Protein AF-A0A2V2S3I5-F1 (afdb_monomer)

pLDDT: mean 95.34, std 9.42, range [42.28, 98.88]

Solvent-accessible surface area (backbone atoms only — not comparable to full-atom values): 13440 Å² total; per-residue (Å²): 85,54,72,68,54,46,24,72,70,26,32,84,54,52,83,62,24,35,41,56,97,88,41,75,21,43,58,73,45,76,61,83,34,35,34,38,26,44,25,82,90,75,73,45,70,52,75,46,44,25,46,43,60,61,81,25,86,80,51,48,70,53,46,69,72,46,54,85,78,48,51,72,67,54,51,41,47,39,35,71,34,48,71,60,42,68,86,44,92,49,37,58,56,39,50,52,48,45,73,72,74,53,54,52,68,42,42,33,53,35,21,55,53,37,27,72,64,42,57,44,72,58,26,38,55,52,41,63,63,46,51,83,70,27,57,90,35,64,36,41,44,32,55,53,16,34,44,65,30,67,44,91,61,32,55,64,53,46,52,56,49,38,54,50,41,73,69,38,87,66,46,75,45,74,41,99,70,59,38,43,36,42,41,28,40,44,52,43,53,41,42,37,37,75,74,66,45,62,61,78,83,42,47,68,59,53,52,53,44,52,66,38,76,26,66,53,39,21,51,47,34,36,69,65,38,32,93,77,35,66,74,49,52,58,64,70,72,67,77,83,78,84,91,127

Mean predicted aligned error: 4.21 Å

Structure (mmCIF, N/CA/C/O backbone):
data_AF-A0A2V2S3I5-F1
#
_entry.id   AF-A0A2V2S3I5-F1
#
loop_
_atom_site.group_PDB
_atom_site.id
_atom_site.type_symbol
_atom_site.label_atom_id
_atom_site.label_alt_id
_atom_site.label_comp_id
_atom_site.label_asym_id
_atom_site.label_entity_id
_atom_site.label_seq_id
_atom_site.pdbx_PDB_ins_code
_atom_site.Cartn_x
_atom_site.Cartn_y
_atom_site.Cartn_z
_atom_site.occupancy
_atom_site.B_iso_or_equiv
_atom_site.auth_seq_id
_atom_site.auth_comp_id
_atom_site.auth_asym_id
_atom_site.auth_atom_id
_atom_site.pdbx_PDB_model_num
ATOM 1 N N . MET A 1 1 ? 3.625 5.675 -20.627 1.00 90.69 1 MET A N 1
ATOM 2 C CA . MET A 1 1 ? 3.987 7.082 -20.888 1.00 90.69 1 MET A CA 1
ATOM 3 C C . MET A 1 1 ? 5.119 7.124 -21.898 1.00 90.69 1 MET A C 1
ATOM 5 O O . MET A 1 1 ? 5.998 6.273 -21.873 1.00 90.69 1 MET A O 1
ATOM 9 N N . THR A 1 2 ? 5.079 8.081 -22.816 1.00 92.19 2 THR A N 1
ATOM 10 C CA . THR A 1 2 ? 6.159 8.358 -23.770 1.00 92.19 2 THR A CA 1
ATOM 11 C C . THR A 1 2 ? 7.307 9.102 -23.088 1.00 92.19 2 THR A C 1
ATOM 13 O O . THR A 1 2 ? 7.106 9.748 -22.062 1.00 92.19 2 THR A O 1
ATOM 16 N N . GLU A 1 3 ? 8.504 9.100 -23.682 1.00 91.19 3 GLU A N 1
ATOM 17 C CA . GLU A 1 3 ? 9.653 9.867 -23.166 1.00 91.19 3 GLU A CA 1
ATOM 18 C C . GLU A 1 3 ? 9.315 11.355 -22.950 1.00 91.19 3 GLU A C 1
ATOM 20 O O . GLU A 1 3 ? 9.719 11.957 -21.957 1.00 91.19 3 GLU A O 1
ATOM 25 N N . LYS A 1 4 ? 8.521 11.948 -23.852 1.00 94.69 4 LYS A N 1
ATOM 26 C CA . LYS A 1 4 ? 8.072 13.340 -23.736 1.00 94.69 4 LYS A CA 1
ATOM 27 C C . LYS A 1 4 ? 7.203 13.556 -22.496 1.00 94.69 4 LYS A C 1
ATOM 29 O O . LYS A 1 4 ? 7.396 14.543 -21.795 1.00 94.69 4 LYS A O 1
ATOM 34 N N . GLU A 1 5 ? 6.261 12.654 -22.232 1.00 95.94 5 GLU A N 1
ATOM 35 C CA . GLU A 1 5 ? 5.408 12.717 -21.039 1.00 95.94 5 GLU A CA 1
ATOM 36 C C . GLU A 1 5 ? 6.238 12.523 -19.767 1.00 95.94 5 GLU A C 1
ATOM 38 O O . GLU A 1 5 ? 6.045 13.251 -18.799 1.00 95.94 5 GLU A O 1
ATOM 43 N N . MET A 1 6 ? 7.225 11.619 -19.789 1.00 96.19 6 MET A N 1
ATOM 44 C CA . MET A 1 6 ? 8.148 11.440 -18.665 1.00 96.19 6 MET A CA 1
ATOM 45 C C . MET A 1 6 ? 8.935 12.718 -18.372 1.00 96.19 6 MET A C 1
ATOM 47 O O . MET A 1 6 ? 8.990 13.141 -17.223 1.00 96.19 6 MET A O 1
ATOM 51 N N . LYS A 1 7 ? 9.478 13.391 -19.395 1.00 96.44 7 LYS A N 1
ATOM 52 C CA . LYS A 1 7 ? 10.173 14.678 -19.217 1.00 96.44 7 LYS A CA 1
ATOM 53 C C . LYS A 1 7 ? 9.247 15.792 -18.733 1.00 96.44 7 LYS A C 1
ATOM 55 O O . LYS A 1 7 ? 9.660 16.633 -17.945 1.00 96.44 7 LYS A O 1
ATOM 60 N N . GLN A 1 8 ? 7.981 15.785 -19.144 1.00 96.50 8 GLN A N 1
ATOM 61 C CA . GLN A 1 8 ? 6.990 16.734 -18.631 1.00 96.50 8 GLN A CA 1
ATOM 62 C C . GLN A 1 8 ? 6.664 16.497 -17.150 1.00 96.50 8 GLN A C 1
ATOM 64 O O . GLN A 1 8 ? 6.509 17.464 -16.408 1.00 96.50 8 GLN A O 1
ATOM 69 N N . SER A 1 9 ? 6.567 15.239 -16.715 1.00 95.50 9 SER A N 1
ATOM 70 C CA . SER A 1 9 ? 6.247 14.890 -15.326 1.00 95.50 9 SER A CA 1
ATOM 71 C C . SER A 1 9 ? 7.447 14.964 -14.383 1.00 95.50 9 SER A C 1
ATOM 73 O O . SER A 1 9 ? 7.278 15.328 -13.223 1.00 95.50 9 SER A O 1
ATOM 75 N N . PHE A 1 10 ? 8.644 14.629 -14.868 1.00 96.75 10 PHE A N 1
ATOM 76 C CA . PHE A 1 10 ? 9.843 14.448 -14.047 1.00 96.75 10 PHE A CA 1
ATOM 77 C C . PHE A 1 10 ? 11.012 15.360 -14.437 1.00 96.75 10 PHE A C 1
ATOM 79 O O . PHE A 1 10 ? 12.060 15.282 -13.811 1.00 96.75 10 PHE A O 1
ATOM 86 N N . GLY A 1 11 ? 10.869 16.242 -15.424 1.00 97.12 11 GLY A N 1
ATOM 87 C CA . GLY A 1 11 ? 11.919 17.164 -15.865 1.00 97.12 11 GLY A CA 1
ATOM 88 C C . GLY A 1 11 ? 12.760 16.654 -17.042 1.00 97.12 11 GLY A C 1
ATOM 89 O O . GLY A 1 11 ? 12.855 15.458 -17.314 1.00 97.12 11 GLY A O 1
ATOM 90 N N . ASP A 1 12 ? 13.402 17.594 -17.741 1.00 97.69 12 ASP A N 1
ATOM 91 C CA . ASP A 1 12 ? 14.095 17.354 -19.019 1.00 97.69 12 ASP A CA 1
ATOM 92 C C . ASP A 1 12 ? 15.291 16.391 -18.928 1.00 97.69 12 ASP A C 1
ATOM 94 O O . ASP A 1 12 ? 15.693 15.805 -19.936 1.00 97.69 12 ASP A O 1
ATOM 98 N N . GLU A 1 13 ? 15.849 16.207 -17.729 1.00 97.81 13 GLU A N 1
ATOM 99 C CA . GLU A 1 13 ? 16.994 15.328 -17.463 1.00 97.81 13 GLU A CA 1
ATOM 100 C C . GLU A 1 13 ? 16.611 13.854 -17.255 1.00 97.81 13 GLU A C 1
ATOM 102 O O . GLU A 1 13 ? 17.492 13.018 -17.032 1.00 97.81 13 GLU A O 1
ATOM 107 N N . TYR A 1 14 ? 15.323 13.504 -17.337 1.00 97.69 14 TYR A N 1
ATOM 108 C CA . TYR A 1 14 ? 14.884 12.113 -17.252 1.00 97.69 14 TYR A CA 1
ATOM 109 C C . TYR A 1 14 ? 15.534 11.255 -18.364 1.00 97.69 14 TYR A C 1
ATOM 111 O O . TYR A 1 14 ? 15.496 11.663 -19.531 1.00 97.69 14 TYR A O 1
ATOM 119 N N . PRO A 1 15 ? 16.102 10.063 -18.056 1.00 97.56 15 PRO A N 1
ATOM 120 C CA . PRO A 1 15 ? 16.057 9.348 -16.772 1.00 97.56 15 PRO A CA 1
ATOM 121 C C . PRO A 1 15 ? 17.257 9.584 -15.835 1.00 97.56 15 PRO A C 1
ATOM 123 O O . PRO A 1 15 ? 17.300 8.974 -14.769 1.00 97.56 15 PRO A O 1
ATOM 126 N N . ALA A 1 16 ? 18.236 10.418 -16.198 1.00 98.19 16 ALA A N 1
ATOM 127 C CA . ALA A 1 16 ? 19.461 10.626 -15.413 1.00 98.19 16 ALA A CA 1
ATOM 128 C C . ALA A 1 16 ? 19.224 11.402 -14.102 1.00 98.19 16 ALA A C 1
ATOM 130 O O . ALA A 1 16 ? 19.953 11.223 -13.122 1.00 98.19 16 ALA A O 1
ATOM 131 N N . ALA A 1 17 ? 18.198 12.249 -14.070 1.00 98.19 17 ALA A N 1
ATOM 132 C CA . ALA A 1 17 ? 17.692 12.905 -12.871 1.00 98.19 17 ALA A CA 1
ATOM 133 C C . ALA A 1 17 ? 16.188 13.165 -13.009 1.00 98.19 17 ALA A C 1
ATOM 135 O O . ALA A 1 17 ? 15.663 13.196 -14.122 1.00 98.19 17 ALA A O 1
ATOM 136 N N . VAL A 1 18 ? 15.515 13.375 -11.881 1.00 98.25 18 VAL A N 1
ATOM 137 C CA . VAL A 1 18 ? 14.121 13.836 -11.839 1.00 98.25 18 VAL A CA 1
ATOM 138 C C . VAL A 1 18 ? 13.995 15.125 -11.040 1.00 98.25 18 VAL A C 1
ATOM 140 O O . VAL A 1 18 ? 14.810 15.386 -10.159 1.00 98.25 18 VAL A O 1
ATOM 143 N N . THR A 1 19 ? 12.962 15.912 -11.314 1.00 97.81 19 THR A N 1
ATOM 144 C CA . THR A 1 19 ? 12.572 17.080 -10.527 1.00 97.81 19 THR A CA 1
ATOM 145 C C . THR A 1 19 ? 11.249 16.797 -9.833 1.00 97.81 19 THR A C 1
ATOM 147 O O . THR A 1 19 ? 10.219 16.646 -10.486 1.00 97.81 19 THR A O 1
ATOM 150 N N . THR A 1 20 ? 11.261 16.766 -8.504 1.00 94.81 20 THR A N 1
ATOM 151 C CA . THR A 1 20 ? 10.068 16.579 -7.664 1.00 94.81 20 THR A CA 1
ATOM 152 C C . THR A 1 20 ? 10.003 17.695 -6.637 1.00 94.81 20 THR A C 1
ATOM 154 O O . THR A 1 20 ? 11.002 17.983 -5.984 1.00 94.81 20 THR A O 1
ATOM 157 N N . GLU A 1 21 ? 8.846 18.350 -6.508 1.00 92.75 21 GLU A N 1
ATOM 158 C CA . GLU A 1 21 ? 8.659 19.474 -5.570 1.00 92.75 21 GLU A CA 1
ATOM 159 C C . GLU A 1 21 ? 9.708 20.596 -5.749 1.00 92.75 21 GLU A C 1
ATOM 161 O O . GLU A 1 21 ? 10.139 21.240 -4.797 1.00 92.75 21 GLU A O 1
ATOM 166 N N . GLY A 1 22 ? 10.155 20.819 -6.991 1.00 94.31 22 GLY A N 1
ATOM 167 C CA . GLY A 1 22 ? 11.191 21.806 -7.322 1.00 94.31 22 GLY A CA 1
ATOM 168 C C . GLY A 1 22 ? 12.629 21.374 -7.002 1.00 94.31 22 GLY A C 1
ATOM 169 O O . GLY A 1 22 ? 13.556 22.129 -7.286 1.00 94.31 22 GLY A O 1
ATOM 170 N N . MET A 1 23 ? 12.841 20.172 -6.460 1.00 96.19 23 MET A N 1
ATOM 171 C CA . MET A 1 23 ? 14.163 19.623 -6.150 1.00 96.19 23 MET A CA 1
ATOM 172 C C . MET A 1 23 ? 14.653 18.700 -7.262 1.00 96.19 23 MET A C 1
ATOM 174 O O . MET A 1 23 ? 13.946 17.772 -7.649 1.00 96.19 23 MET A O 1
ATOM 178 N N . ARG A 1 24 ? 15.895 18.894 -7.719 1.00 97.38 24 ARG A N 1
ATOM 179 C CA . ARG A 1 24 ? 16.570 17.960 -8.630 1.00 97.38 24 ARG A CA 1
ATOM 180 C C . ARG A 1 24 ? 17.137 16.774 -7.845 1.00 97.38 24 ARG A C 1
ATOM 182 O O . ARG A 1 24 ? 17.997 16.948 -6.983 1.00 97.38 24 ARG A O 1
ATOM 189 N N . LEU A 1 25 ? 16.711 15.565 -8.186 1.00 98.44 25 LEU A N 1
ATOM 190 C CA . LEU A 1 25 ? 17.150 14.305 -7.594 1.00 98.44 25 LEU A CA 1
ATOM 191 C C . LEU A 1 25 ? 17.938 13.491 -8.636 1.00 98.44 25 LEU A C 1
ATOM 193 O O . LEU A 1 25 ? 17.344 13.013 -9.605 1.00 98.44 25 LEU A O 1
ATOM 197 N N . PRO A 1 26 ? 19.264 13.319 -8.486 1.00 98.38 26 PRO A N 1
ATOM 198 C CA . PRO A 1 26 ? 20.040 12.475 -9.392 1.00 98.38 26 PRO A CA 1
ATOM 199 C C . PRO A 1 26 ? 19.673 10.993 -9.237 1.00 98.38 26 PRO A C 1
ATOM 201 O O . PRO A 1 26 ? 19.319 10.538 -8.142 1.00 98.38 26 PRO A O 1
ATOM 204 N N . LEU A 1 27 ? 19.790 10.235 -10.332 1.00 98.50 27 LEU A N 1
ATOM 205 C CA . LEU A 1 27 ? 19.645 8.781 -10.314 1.00 98.50 27 LEU A CA 1
ATOM 206 C C . LEU A 1 27 ? 20.707 8.169 -9.395 1.00 98.50 27 LEU A C 1
ATOM 208 O O . LEU A 1 27 ? 21.904 8.401 -9.570 1.00 98.50 27 LEU A O 1
ATOM 212 N N . ARG A 1 28 ? 20.264 7.382 -8.414 1.00 98.12 28 ARG A N 1
ATOM 213 C CA . ARG A 1 28 ? 21.141 6.700 -7.453 1.00 98.12 28 ARG A CA 1
ATOM 214 C C . ARG A 1 28 ? 21.269 5.214 -7.757 1.00 98.12 28 ARG A C 1
ATOM 216 O O . ARG A 1 28 ? 22.344 4.648 -7.575 1.00 98.12 28 ARG A O 1
ATOM 223 N N . HIS A 1 29 ? 20.177 4.587 -8.175 1.00 97.62 29 HIS A N 1
ATOM 224 C CA . HIS A 1 29 ? 20.127 3.165 -8.474 1.00 97.62 29 HIS A CA 1
ATOM 225 C C . HIS A 1 29 ? 19.132 2.899 -9.603 1.00 97.62 29 HIS A C 1
ATOM 227 O O . HIS A 1 29 ? 18.051 3.482 -9.624 1.00 97.62 29 HIS A O 1
ATOM 233 N N . GLU A 1 30 ? 19.491 2.009 -10.523 1.00 98.12 30 GLU A N 1
ATOM 234 C CA . GLU A 1 30 ? 18.577 1.465 -11.525 1.00 98.12 30 GLU A CA 1
ATOM 235 C C . GLU A 1 30 ? 18.482 -0.044 -11.311 1.00 98.12 30 GLU A C 1
ATOM 237 O O . GLU A 1 30 ? 19.463 -0.769 -11.503 1.00 98.12 30 GLU A O 1
ATOM 242 N N . GLY A 1 31 ? 17.303 -0.486 -10.878 1.00 97.12 31 GLY A N 1
ATOM 243 C CA . GLY A 1 31 ? 16.949 -1.888 -10.749 1.00 97.12 31 GLY A CA 1
ATOM 244 C C . GLY A 1 31 ? 16.287 -2.410 -12.022 1.00 97.12 31 GLY A C 1
ATOM 245 O O . GLY A 1 31 ? 16.289 -1.766 -13.083 1.00 97.12 31 GLY A O 1
ATOM 246 N N . ARG A 1 32 ? 15.721 -3.615 -11.949 1.00 97.56 32 ARG A N 1
ATOM 247 C CA . ARG A 1 32 ? 15.068 -4.231 -13.112 1.00 97.56 32 ARG A CA 1
ATOM 248 C C . ARG A 1 32 ? 13.721 -3.576 -13.419 1.00 97.56 32 ARG A C 1
ATOM 250 O O . ARG A 1 32 ? 13.368 -3.445 -14.591 1.00 97.56 32 ARG A O 1
ATOM 257 N N . PHE A 1 33 ? 12.983 -3.176 -12.390 1.00 98.31 33 PHE A N 1
ATOM 258 C CA . PHE A 1 33 ? 11.596 -2.719 -12.477 1.00 98.31 33 PHE A CA 1
ATOM 259 C C . PHE A 1 33 ? 11.411 -1.268 -12.032 1.00 98.31 33 PHE A C 1
ATOM 261 O O . PHE A 1 33 ? 10.411 -0.652 -12.408 1.00 98.31 33 PHE A O 1
ATOM 268 N N . SER A 1 34 ? 12.374 -0.687 -11.315 1.00 98.19 34 SER A N 1
ATOM 269 C CA . SER A 1 34 ? 12.329 0.703 -10.865 1.00 98.19 34 SER A CA 1
ATOM 270 C C . SER A 1 34 ? 13.673 1.429 -11.001 1.00 98.19 34 SER A C 1
ATOM 272 O O . SER A 1 34 ? 14.731 0.849 -11.260 1.00 98.19 34 SER A O 1
ATOM 274 N N . ARG A 1 35 ? 13.611 2.755 -10.871 1.00 98.38 35 ARG A N 1
ATOM 275 C CA . ARG A 1 35 ? 14.748 3.664 -10.715 1.00 98.38 35 ARG A CA 1
ATOM 276 C C . ARG A 1 35 ? 14.574 4.433 -9.415 1.00 98.38 35 ARG A C 1
ATOM 278 O O . ARG A 1 35 ? 13.537 5.067 -9.230 1.00 98.38 35 ARG A O 1
ATOM 285 N N . SER A 1 36 ? 15.588 4.422 -8.556 1.00 97.94 36 SER A N 1
ATOM 286 C CA . SER A 1 36 ? 15.590 5.171 -7.298 1.00 97.94 36 SER A CA 1
ATOM 287 C C . SER A 1 36 ? 16.465 6.419 -7.439 1.00 97.94 36 SER A C 1
ATOM 289 O O . SER A 1 36 ? 17.647 6.349 -7.798 1.00 97.94 36 SER A O 1
ATOM 291 N N . TYR A 1 37 ? 15.888 7.573 -7.120 1.00 98.44 37 TYR A N 1
ATOM 292 C CA . TYR A 1 37 ? 16.514 8.893 -7.184 1.00 98.44 37 TYR A CA 1
ATOM 293 C C . TYR A 1 37 ? 16.674 9.453 -5.774 1.00 98.44 37 TYR A C 1
ATOM 295 O O . TYR A 1 37 ? 15.810 9.242 -4.922 1.00 98.44 37 TYR A O 1
ATOM 303 N N . PHE A 1 38 ? 17.770 10.162 -5.496 1.00 98.06 38 PHE A N 1
ATOM 304 C CA . PHE A 1 38 ? 18.024 10.673 -4.145 1.00 98.06 38 PHE A CA 1
ATOM 305 C C . PHE A 1 38 ? 18.912 11.918 -4.132 1.00 98.06 38 PHE A C 1
ATOM 307 O O . PHE A 1 38 ? 19.980 11.930 -4.741 1.00 98.06 38 PHE A O 1
ATOM 314 N N . SER A 1 39 ? 18.520 12.929 -3.355 1.00 97.00 39 SER A N 1
ATOM 315 C CA . SER A 1 39 ? 19.360 14.079 -3.011 1.00 97.00 39 SER A CA 1
ATOM 316 C C . SER A 1 39 ? 19.869 13.952 -1.577 1.00 97.00 39 SER A C 1
ATOM 318 O O . SER A 1 39 ? 19.091 13.957 -0.622 1.00 97.00 39 SER A O 1
ATOM 320 N N . ALA A 1 40 ? 21.194 13.875 -1.418 1.00 95.25 40 ALA A N 1
ATOM 321 C CA . ALA A 1 40 ? 21.835 13.863 -0.103 1.00 95.25 40 ALA A CA 1
ATOM 322 C C . ALA A 1 40 ? 21.697 15.205 0.631 1.00 95.25 40 ALA A C 1
ATOM 324 O O . ALA A 1 40 ? 21.590 15.216 1.855 1.00 95.25 40 ALA A O 1
ATOM 325 N N . GLU A 1 41 ? 21.659 16.313 -0.115 1.00 95.69 41 GLU A N 1
ATOM 326 C CA . GLU A 1 41 ? 21.489 17.664 0.425 1.00 95.69 41 GLU A CA 1
ATOM 327 C C . GLU A 1 41 ? 20.121 17.826 1.097 1.00 95.69 41 GLU A C 1
ATOM 329 O O . GLU A 1 41 ? 20.037 18.267 2.241 1.00 95.69 41 GLU A O 1
ATOM 334 N N . HIS A 1 42 ? 19.054 17.394 0.421 1.00 94.00 42 HIS A N 1
ATOM 335 C CA . HIS A 1 42 ? 17.684 17.519 0.927 1.00 94.00 42 HIS A CA 1
ATOM 336 C C . HIS A 1 42 ? 17.217 16.301 1.733 1.00 94.00 42 HIS A C 1
ATOM 338 O O . HIS A 1 42 ? 16.123 16.321 2.291 1.00 94.00 42 HIS A O 1
ATOM 344 N N . LYS A 1 43 ? 18.033 15.236 1.799 1.00 94.88 43 LYS A N 1
ATOM 345 C CA . LYS A 1 43 ? 17.685 13.933 2.398 1.00 94.88 43 LYS A CA 1
ATOM 346 C C . LYS A 1 43 ? 16.347 13.394 1.882 1.00 94.88 43 LYS A C 1
ATOM 348 O O . LYS A 1 43 ? 15.553 12.843 2.640 1.00 94.88 43 LYS A O 1
ATOM 353 N N . HIS A 1 44 ? 16.111 13.565 0.587 1.00 95.25 44 HIS A N 1
ATOM 354 C CA . HIS A 1 44 ? 14.849 13.241 -0.063 1.00 95.25 44 HIS A CA 1
ATOM 355 C C . HIS A 1 44 ? 15.092 12.290 -1.234 1.00 95.25 44 HIS A C 1
ATOM 357 O O . HIS A 1 44 ? 16.086 12.426 -1.953 1.00 95.25 44 HIS A O 1
ATOM 363 N N . GLY A 1 45 ? 14.195 11.325 -1.418 1.00 96.44 45 GLY A N 1
ATOM 364 C CA . GLY A 1 45 ? 14.268 10.358 -2.503 1.00 96.44 45 GLY A CA 1
ATOM 365 C C . GLY A 1 45 ? 12.895 9.984 -3.029 1.00 96.44 45 GLY A C 1
ATOM 366 O O . GLY A 1 45 ? 11.887 10.166 -2.351 1.00 96.44 45 GLY A O 1
ATOM 367 N N . THR A 1 46 ? 12.881 9.464 -4.248 1.00 97.12 46 THR A N 1
ATOM 368 C CA . THR A 1 46 ? 11.677 8.988 -4.927 1.00 97.12 46 THR A CA 1
ATOM 369 C C . THR A 1 46 ? 12.022 7.806 -5.823 1.00 97.12 46 THR A C 1
ATOM 371 O O . THR A 1 46 ? 13.189 7.602 -6.174 1.00 97.12 46 THR A O 1
ATOM 374 N N . GLU A 1 47 ? 11.008 7.043 -6.207 1.00 97.19 47 GLU A N 1
ATOM 375 C CA . GLU A 1 47 ? 11.144 5.908 -7.109 1.00 97.19 47 GLU A CA 1
ATOM 376 C C . GLU A 1 47 ? 10.233 6.082 -8.319 1.00 97.19 47 GLU A C 1
ATOM 378 O O . GLU A 1 47 ? 9.087 6.516 -8.200 1.00 97.19 47 GLU A O 1
ATOM 383 N N . VAL A 1 48 ? 10.745 5.734 -9.498 1.00 97.62 48 VAL A N 1
ATOM 384 C CA . VAL A 1 48 ? 9.985 5.744 -10.750 1.00 97.62 48 VAL A CA 1
ATOM 385 C C . VAL A 1 48 ? 9.987 4.338 -11.328 1.00 97.62 48 VAL A C 1
ATOM 387 O O . VAL A 1 48 ? 11.046 3.757 -11.569 1.00 97.62 48 VAL A O 1
ATOM 390 N N . SER A 1 49 ? 8.797 3.785 -11.566 1.00 97.69 49 SER A N 1
ATOM 391 C CA . SER A 1 49 ? 8.665 2.478 -12.207 1.00 97.69 49 SER A CA 1
ATOM 392 C C . SER A 1 49 ? 9.104 2.537 -13.669 1.00 97.69 49 SER A C 1
ATOM 394 O O . SER A 1 49 ? 8.677 3.401 -14.432 1.00 97.69 49 SER A O 1
ATOM 396 N N . ARG A 1 50 ? 9.888 1.548 -14.089 1.00 98.25 50 ARG A N 1
ATOM 397 C CA . ARG A 1 50 ? 10.301 1.340 -15.482 1.00 98.25 50 ARG A CA 1
ATOM 398 C C . ARG A 1 50 ? 9.182 0.786 -16.368 1.00 98.25 50 ARG A C 1
ATOM 400 O O . ARG A 1 50 ? 9.304 0.795 -17.588 1.00 98.25 50 ARG A O 1
ATOM 407 N N . PHE A 1 51 ? 8.080 0.313 -15.784 1.00 97.75 51 PHE A N 1
ATOM 408 C CA . PHE A 1 51 ? 6.876 -0.010 -16.553 1.00 97.75 51 PHE A CA 1
ATOM 409 C C . PHE A 1 51 ? 6.181 1.262 -17.055 1.00 97.75 51 PHE A C 1
ATOM 411 O O . PHE A 1 51 ? 5.568 1.251 -18.120 1.00 97.75 51 PHE A O 1
ATOM 418 N N . MET A 1 52 ? 6.323 2.379 -16.330 1.00 96.00 52 MET A N 1
ATOM 419 C CA . MET A 1 52 ? 5.693 3.656 -16.672 1.00 96.00 52 MET A CA 1
ATOM 420 C C . MET A 1 52 ? 6.181 4.202 -18.018 1.00 96.00 52 MET A C 1
ATOM 422 O O . MET A 1 52 ? 5.372 4.690 -18.807 1.00 96.00 52 MET A O 1
ATOM 426 N N . ASP A 1 53 ? 7.480 4.098 -18.302 1.00 95.25 53 ASP A N 1
ATOM 427 C CA . ASP A 1 53 ? 8.100 4.562 -19.551 1.00 95.25 53 ASP A CA 1
ATOM 428 C C . ASP A 1 53 ? 8.315 3.445 -20.587 1.00 95.25 53 ASP A C 1
ATOM 430 O O . ASP A 1 53 ? 8.891 3.684 -21.647 1.00 95.25 53 ASP A O 1
ATOM 434 N N . GLY A 1 54 ? 7.866 2.223 -20.283 1.00 95.69 54 GLY A N 1
ATOM 435 C CA . GLY A 1 54 ? 8.032 1.049 -21.139 1.00 95.69 54 GLY A CA 1
ATOM 436 C C . GLY A 1 54 ? 9.466 0.513 -21.224 1.00 95.69 54 GLY A C 1
ATOM 437 O O . GLY A 1 54 ? 9.725 -0.386 -22.023 1.00 95.69 54 GLY A O 1
ATOM 438 N N . SER A 1 55 ? 10.407 1.019 -20.418 1.00 96.81 55 SER A N 1
ATOM 439 C CA . SER A 1 55 ? 11.784 0.502 -20.371 1.00 96.81 55 SER A CA 1
ATOM 440 C C . SER A 1 55 ? 11.914 -0.825 -19.615 1.00 96.81 55 SER A C 1
ATOM 442 O O . SER A 1 55 ? 12.982 -1.444 -19.635 1.00 96.81 55 SER A O 1
ATOM 444 N N . ALA A 1 56 ? 10.845 -1.267 -18.954 1.00 97.56 56 ALA A N 1
ATOM 445 C CA . ALA A 1 56 ? 10.633 -2.631 -18.498 1.00 97.56 56 ALA A CA 1
ATOM 446 C C . ALA A 1 56 ? 9.270 -3.134 -18.993 1.00 97.56 56 ALA A C 1
ATOM 448 O O . ALA A 1 56 ? 8.313 -2.375 -19.134 1.00 97.56 56 ALA A O 1
ATOM 449 N N . SER A 1 57 ? 9.185 -4.437 -19.236 1.00 97.19 57 SER A N 1
ATOM 450 C CA . SER A 1 57 ? 7.941 -5.157 -19.503 1.00 97.19 57 SER A CA 1
ATOM 451 C C . SER A 1 57 ? 8.088 -6.584 -18.991 1.00 97.19 57 SER A C 1
ATOM 453 O O . SER A 1 57 ? 9.207 -7.084 -18.844 1.00 97.19 57 SER A O 1
ATOM 455 N N . ILE A 1 58 ? 6.969 -7.210 -18.653 1.00 98.25 58 ILE A N 1
ATOM 456 C CA . ILE A 1 58 ? 6.916 -8.591 -18.187 1.00 98.25 58 ILE A CA 1
ATOM 457 C C . ILE A 1 58 ? 5.494 -9.104 -18.387 1.00 98.25 58 ILE A C 1
ATOM 459 O O . ILE A 1 58 ? 4.545 -8.386 -18.088 1.00 98.25 58 ILE A O 1
ATOM 463 N N . THR A 1 59 ? 5.357 -10.317 -18.913 1.00 98.25 59 THR A N 1
ATOM 464 C CA . THR A 1 59 ? 4.065 -11.011 -19.009 1.00 98.25 59 THR A CA 1
ATOM 465 C C . THR A 1 59 ? 3.847 -11.905 -17.789 1.00 98.25 59 THR A C 1
ATOM 467 O O . THR A 1 59 ? 4.799 -12.250 -17.081 1.00 98.25 59 THR A O 1
ATOM 470 N N . ALA A 1 60 ? 2.622 -12.376 -17.565 1.00 98.25 60 ALA A N 1
ATOM 471 C CA . ALA A 1 60 ? 2.341 -13.390 -16.545 1.00 98.25 60 ALA A CA 1
ATOM 472 C C . ALA A 1 60 ? 3.172 -14.675 -16.753 1.00 98.25 60 ALA A C 1
ATOM 474 O O . ALA A 1 60 ? 3.616 -15.299 -15.788 1.00 98.25 60 ALA A O 1
ATOM 475 N N . ALA A 1 61 ? 3.430 -15.057 -18.010 1.00 98.44 61 ALA A N 1
ATOM 476 C CA . ALA A 1 61 ? 4.242 -16.226 -18.344 1.00 98.44 61 ALA A CA 1
ATOM 477 C C . ALA A 1 61 ? 5.728 -16.028 -17.998 1.00 98.44 61 ALA A C 1
ATOM 479 O O . ALA A 1 61 ? 6.369 -16.947 -17.481 1.00 98.44 61 ALA A O 1
ATOM 480 N N . ASP A 1 62 ? 6.272 -14.834 -18.245 1.00 98.44 62 ASP A N 1
ATOM 481 C CA . ASP A 1 62 ? 7.640 -14.488 -17.844 1.00 98.44 62 ASP A CA 1
ATOM 482 C C . ASP A 1 62 ? 7.783 -14.462 -16.326 1.00 98.44 62 ASP A C 1
ATOM 484 O O . ASP A 1 62 ? 8.740 -15.020 -15.794 1.00 98.44 62 ASP A O 1
ATOM 488 N N . LEU A 1 63 ? 6.801 -13.889 -15.625 1.00 98.31 63 LEU A N 1
ATOM 489 C CA . LEU A 1 63 ? 6.772 -13.879 -14.166 1.00 98.31 63 LEU A CA 1
ATOM 490 C C . LEU A 1 63 ? 6.814 -15.302 -13.601 1.00 98.31 63 LEU A C 1
ATOM 492 O O . LEU A 1 63 ? 7.675 -15.599 -12.779 1.00 98.31 63 LEU A O 1
ATOM 496 N N . LEU A 1 64 ? 5.944 -16.198 -14.079 1.00 98.12 64 LEU A N 1
ATOM 497 C CA . LEU A 1 64 ? 5.912 -17.600 -13.645 1.00 98.12 64 LEU A CA 1
ATOM 498 C C . LEU A 1 64 ? 7.264 -18.297 -13.843 1.00 98.12 64 LEU A C 1
ATOM 500 O O . LEU A 1 64 ? 7.709 -19.054 -12.981 1.00 98.12 64 LEU A O 1
ATOM 504 N N . ARG A 1 65 ? 7.902 -18.054 -14.990 1.00 98.56 65 ARG A N 1
ATOM 505 C CA . ARG A 1 65 ? 9.179 -18.669 -15.359 1.00 98.56 65 ARG A CA 1
ATOM 506 C C . ARG A 1 65 ? 10.333 -18.165 -14.499 1.00 98.56 65 ARG A C 1
ATOM 508 O O . ARG A 1 65 ? 11.214 -18.949 -14.171 1.00 98.56 65 ARG A O 1
ATOM 515 N N . GLU A 1 66 ? 10.347 -16.879 -14.169 1.00 98.44 66 GLU A N 1
ATOM 516 C CA . GLU A 1 66 ? 11.519 -16.228 -13.580 1.00 98.44 66 GLU A CA 1
ATOM 517 C C . GLU A 1 66 ? 11.421 -16.025 -12.062 1.00 98.44 66 GLU A C 1
ATOM 519 O O . GLU A 1 66 ? 12.448 -15.945 -11.393 1.00 98.44 66 GLU A O 1
ATOM 524 N N . TRP A 1 67 ? 10.212 -15.981 -11.493 1.00 98.44 67 TRP A N 1
ATOM 525 C CA . TRP A 1 67 ? 9.974 -15.745 -10.062 1.00 98.44 67 TRP A CA 1
ATOM 526 C C . TRP A 1 67 ? 10.751 -16.659 -9.100 1.00 98.44 67 TRP A C 1
ATOM 528 O O . TRP A 1 67 ? 11.210 -16.160 -8.062 1.00 98.44 67 TRP A O 1
ATOM 538 N N . PRO A 1 68 ? 10.918 -17.973 -9.373 1.00 98.31 68 PRO A N 1
ATOM 539 C CA . PRO A 1 68 ? 11.684 -18.849 -8.486 1.00 98.31 68 PRO A CA 1
ATOM 540 C C . PRO A 1 68 ? 13.144 -18.413 -8.325 1.00 98.31 68 PRO A C 1
ATOM 542 O O . PRO A 1 68 ? 13.699 -18.578 -7.241 1.00 98.31 68 PRO A O 1
ATOM 545 N N . ASP A 1 69 ? 13.720 -17.803 -9.363 1.00 98.44 69 ASP A N 1
ATOM 546 C CA . ASP A 1 69 ? 15.122 -17.380 -9.406 1.00 98.44 69 ASP A CA 1
ATOM 547 C C . ASP A 1 69 ? 15.331 -15.950 -8.882 1.00 98.44 69 ASP A C 1
ATOM 549 O O . ASP A 1 69 ? 16.467 -15.499 -8.718 1.00 98.44 69 ASP A O 1
ATOM 553 N N . TRP A 1 70 ? 14.249 -15.210 -8.622 1.00 98.31 70 TRP A N 1
ATOM 554 C CA . TRP A 1 70 ? 14.338 -13.858 -8.080 1.00 98.31 70 TRP A CA 1
ATOM 555 C C . TRP A 1 70 ? 14.695 -13.873 -6.599 1.00 98.31 70 TRP A C 1
ATOM 557 O O . TRP A 1 70 ? 14.159 -14.647 -5.804 1.00 98.31 70 TRP A O 1
ATOM 567 N N . THR A 1 71 ? 15.554 -12.934 -6.218 1.00 97.94 71 THR A N 1
ATOM 568 C CA . THR A 1 71 ? 15.788 -12.605 -4.810 1.00 97.94 71 THR A CA 1
ATOM 569 C C . THR A 1 71 ? 14.563 -11.915 -4.207 1.00 97.94 71 THR A 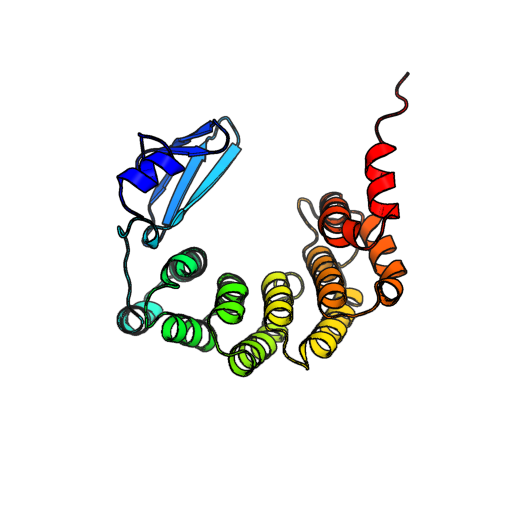C 1
ATOM 571 O O . THR A 1 71 ? 13.753 -11.324 -4.927 1.00 97.94 71 THR A O 1
ATOM 574 N N . ASP A 1 72 ? 14.440 -11.917 -2.879 1.00 97.81 72 ASP A N 1
ATOM 575 C CA . ASP A 1 72 ? 13.330 -11.228 -2.205 1.00 97.81 72 ASP A CA 1
ATOM 576 C C . ASP A 1 72 ? 13.319 -9.721 -2.498 1.00 97.81 72 ASP A C 1
ATOM 578 O O . ASP A 1 72 ? 12.255 -9.141 -2.700 1.00 97.81 72 ASP A O 1
ATOM 582 N N . ALA A 1 73 ? 14.499 -9.109 -2.655 1.00 97.06 73 ALA A N 1
ATOM 583 C CA . ALA A 1 73 ? 14.623 -7.716 -3.075 1.00 97.06 73 ALA A CA 1
ATOM 584 C C . ALA A 1 73 ? 14.020 -7.473 -4.470 1.00 97.06 73 ALA A C 1
ATOM 586 O O . ALA A 1 73 ? 13.282 -6.512 -4.657 1.00 97.06 73 ALA A O 1
ATOM 587 N N . GLN A 1 74 ? 14.269 -8.366 -5.435 1.00 97.94 74 GLN A N 1
ATOM 588 C CA . GLN A 1 74 ? 13.691 -8.262 -6.782 1.00 97.94 74 GLN A CA 1
ATOM 589 C C . GLN A 1 74 ? 12.177 -8.494 -6.784 1.00 97.94 74 GLN A C 1
ATOM 591 O O . GLN A 1 74 ? 11.451 -7.803 -7.498 1.00 97.94 74 GLN A O 1
ATOM 596 N N . ARG A 1 75 ? 11.683 -9.446 -5.979 1.00 98.50 75 ARG A N 1
ATOM 597 C CA . ARG A 1 75 ? 10.239 -9.681 -5.813 1.00 98.50 75 ARG A CA 1
ATOM 598 C C . ARG A 1 75 ? 9.550 -8.455 -5.228 1.00 98.50 75 ARG A C 1
ATOM 600 O O . ARG A 1 75 ? 8.499 -8.063 -5.728 1.00 98.50 75 ARG A O 1
ATOM 607 N N . MET A 1 76 ? 10.151 -7.838 -4.213 1.00 98.00 76 MET A N 1
ATOM 608 C CA . MET A 1 76 ? 9.632 -6.617 -3.605 1.00 98.00 76 MET A CA 1
ATOM 609 C C . MET A 1 76 ? 9.656 -5.438 -4.585 1.00 98.00 76 MET A C 1
ATOM 611 O O . MET A 1 76 ? 8.626 -4.793 -4.764 1.00 98.00 76 MET A O 1
ATOM 615 N N . GLU A 1 77 ? 10.775 -5.212 -5.283 1.00 98.06 77 GLU A N 1
ATOM 616 C CA . GLU A 1 77 ? 10.908 -4.169 -6.314 1.00 98.06 77 GLU A CA 1
ATOM 617 C C . GLU A 1 77 ? 9.818 -4.305 -7.392 1.00 98.06 77 GLU A C 1
ATOM 619 O O . GLU A 1 77 ? 9.174 -3.323 -7.779 1.00 98.06 77 GLU A O 1
ATOM 624 N N . PHE A 1 78 ? 9.571 -5.538 -7.851 1.00 98.50 78 PHE A N 1
ATOM 625 C CA . PHE A 1 78 ? 8.499 -5.835 -8.795 1.00 98.50 78 PHE A CA 1
ATOM 626 C C . PHE A 1 78 ? 7.122 -5.499 -8.220 1.00 98.50 78 PHE A C 1
ATOM 628 O O . PHE A 1 78 ? 6.359 -4.782 -8.862 1.00 98.50 78 PHE A O 1
ATOM 635 N N . CYS A 1 79 ? 6.810 -5.983 -7.016 1.00 98.38 79 CYS A N 1
ATOM 636 C CA . CYS A 1 79 ? 5.499 -5.806 -6.387 1.00 98.38 79 CYS A CA 1
ATOM 637 C C . CYS A 1 79 ? 5.189 -4.338 -6.059 1.00 98.38 79 CYS A C 1
ATOM 639 O O . CYS A 1 79 ? 4.043 -3.920 -6.165 1.00 98.38 79 CYS A O 1
ATOM 641 N N . GLN A 1 80 ? 6.196 -3.531 -5.725 1.00 97.00 80 GLN A N 1
ATOM 642 C CA . GLN A 1 80 ? 6.038 -2.082 -5.541 1.00 97.00 80 GLN A CA 1
ATOM 643 C C . GLN A 1 80 ? 5.793 -1.341 -6.866 1.00 97.00 80 GLN A C 1
ATOM 645 O O . GLN A 1 80 ? 5.227 -0.249 -6.880 1.00 97.00 80 GLN A O 1
ATOM 650 N N . SER A 1 81 ? 6.209 -1.934 -7.987 1.00 97.62 81 SER A N 1
ATOM 651 C CA . SER A 1 81 ? 6.136 -1.329 -9.318 1.00 97.62 81 SER A CA 1
ATOM 652 C C . SER A 1 81 ? 4.972 -1.842 -10.170 1.00 97.62 81 SER A C 1
ATOM 654 O O . SER A 1 81 ? 4.602 -1.187 -11.145 1.00 97.62 81 SER A O 1
ATOM 656 N N . CYS A 1 82 ? 4.401 -3.010 -9.867 1.00 97.62 82 CYS A N 1
ATOM 657 C CA . CYS A 1 82 ? 3.520 -3.718 -10.796 1.00 97.62 82 CYS A CA 1
ATOM 658 C C . CYS A 1 82 ? 2.176 -3.021 -11.045 1.00 97.62 82 CYS A C 1
ATOM 660 O O . CYS A 1 82 ? 1.558 -3.293 -12.068 1.00 97.62 82 CYS A O 1
ATOM 662 N N . CYS A 1 83 ? 1.747 -2.077 -10.203 1.00 97.00 83 CYS A N 1
ATOM 663 C CA . CYS A 1 83 ? 0.524 -1.288 -10.413 1.00 97.00 83 CYS A CA 1
ATOM 664 C C . CYS A 1 83 ? 0.494 -0.535 -11.763 1.00 97.00 83 CYS A C 1
ATOM 666 O O . CYS A 1 83 ? -0.574 -0.235 -12.303 1.00 97.00 83 CYS A O 1
ATOM 668 N N . TRP A 1 84 ? 1.662 -0.272 -12.359 1.00 96.88 84 TRP A N 1
ATOM 669 C CA . TRP A 1 84 ? 1.802 0.329 -13.691 1.00 96.88 84 TRP A CA 1
ATOM 670 C C . TRP A 1 84 ? 1.488 -0.634 -14.843 1.00 96.88 84 TRP A C 1
ATOM 672 O O . TRP A 1 84 ? 1.343 -0.197 -15.981 1.00 96.88 84 TRP A O 1
ATOM 682 N N . LEU A 1 85 ? 1.332 -1.928 -14.558 1.00 97.50 85 LEU A N 1
ATOM 683 C CA . LEU A 1 85 ? 0.913 -2.954 -15.513 1.00 97.50 85 LEU A CA 1
ATOM 684 C C . LEU A 1 85 ? -0.614 -3.088 -15.603 1.00 97.50 85 LEU A C 1
ATOM 686 O O . LEU A 1 85 ? -1.089 -3.910 -16.373 1.00 97.50 85 LEU A O 1
ATOM 690 N N . ARG A 1 86 ? -1.398 -2.285 -14.866 1.00 96.62 86 ARG A N 1
ATOM 691 C CA . ARG A 1 86 ? -2.866 -2.427 -14.752 1.00 96.62 86 ARG A CA 1
ATOM 692 C C . ARG A 1 86 ? -3.660 -2.414 -16.062 1.00 96.62 86 ARG A C 1
ATOM 694 O O . ARG A 1 86 ? -4.805 -2.848 -16.082 1.00 96.62 86 ARG A O 1
ATOM 701 N N . GLU A 1 87 ? -3.083 -1.876 -17.132 1.00 95.69 87 GLU A N 1
ATOM 702 C CA . GLU A 1 87 ? -3.704 -1.834 -18.463 1.00 95.69 87 GLU A CA 1
ATOM 703 C C . GLU A 1 87 ? -3.389 -3.084 -19.303 1.00 95.69 87 GLU A C 1
ATOM 705 O O . GLU A 1 87 ? -3.983 -3.280 -20.364 1.00 95.69 87 GLU A O 1
ATOM 710 N N . GLN A 1 88 ? -2.474 -3.944 -18.846 1.00 97.00 88 GLN A N 1
ATOM 711 C CA . GLN A 1 88 ? -2.174 -5.216 -19.494 1.00 97.00 88 GLN A CA 1
ATOM 712 C C . GLN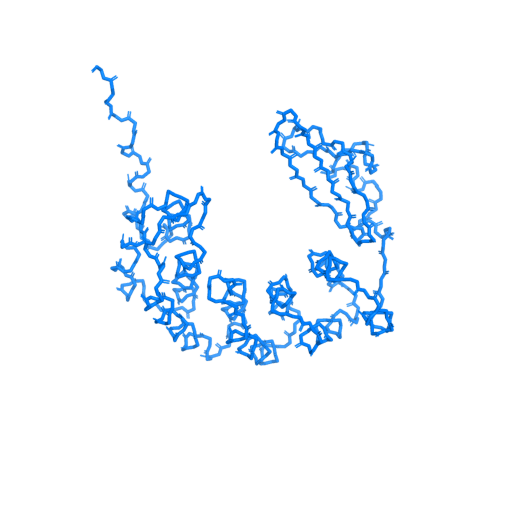 A 1 88 ? -3.295 -6.221 -19.250 1.00 97.00 88 GLN A C 1
ATOM 714 O O . GLN A 1 88 ? -3.832 -6.343 -18.148 1.00 97.00 88 GLN A O 1
ATOM 719 N N . THR A 1 89 ? -3.632 -6.977 -20.291 1.00 97.56 89 THR A N 1
ATOM 720 C CA . THR A 1 89 ? -4.741 -7.935 -20.248 1.00 97.56 89 THR A CA 1
ATOM 721 C C . THR A 1 89 ? -4.511 -9.082 -19.269 1.00 97.56 89 THR A C 1
ATOM 723 O O . THR A 1 89 ? -5.486 -9.634 -18.776 1.00 97.56 89 THR A O 1
ATOM 726 N N . ASP A 1 90 ? -3.252 -9.434 -18.998 1.00 98.19 90 ASP A N 1
ATOM 727 C CA . ASP A 1 90 ? -2.835 -10.518 -18.101 1.00 98.19 90 ASP A CA 1
ATOM 728 C C . ASP A 1 90 ? -2.404 -10.032 -16.700 1.00 98.19 90 ASP A C 1
ATOM 730 O O . ASP A 1 90 ? -1.853 -10.794 -15.900 1.00 98.19 90 ASP A O 1
ATOM 734 N N . PHE A 1 91 ? -2.658 -8.761 -16.363 1.00 98.50 91 PHE A N 1
ATOM 735 C CA . PHE A 1 91 ? -2.365 -8.231 -15.029 1.00 98.50 91 PHE A CA 1
ATOM 736 C C . PHE A 1 91 ? -3.132 -8.945 -13.897 1.00 98.50 91 PHE A C 1
ATOM 738 O O . PHE A 1 91 ? -2.524 -9.233 -12.861 1.00 98.50 91 PHE A O 1
ATOM 745 N N . PRO A 1 92 ? -4.422 -9.315 -14.049 1.00 98.69 92 PRO A N 1
ATOM 746 C CA . PRO A 1 92 ? -5.106 -10.135 -13.051 1.00 98.69 92 PRO A CA 1
ATOM 747 C C . PRO A 1 92 ? -4.388 -11.463 -12.765 1.00 98.69 92 PRO A C 1
ATOM 749 O O . PRO A 1 92 ? -4.305 -11.888 -11.614 1.00 98.69 92 PRO A O 1
ATOM 752 N N . GLU A 1 93 ? -3.833 -12.120 -13.783 1.00 98.75 93 GLU A N 1
ATOM 753 C CA . GLU A 1 93 ? -3.070 -13.365 -13.656 1.00 98.75 93 GLU A CA 1
ATOM 754 C C . GLU A 1 93 ? -1.761 -13.151 -12.887 1.00 98.75 93 GLU A C 1
ATOM 756 O O . GLU A 1 93 ? -1.429 -13.970 -12.027 1.00 98.75 93 GLU A O 1
ATOM 761 N N . ILE A 1 94 ? -1.072 -12.028 -13.118 1.00 98.75 94 ILE A N 1
ATOM 762 C CA . ILE A 1 94 ? 0.097 -11.603 -12.329 1.00 98.75 94 ILE A CA 1
ATOM 763 C C . ILE A 1 94 ? -0.271 -11.486 -10.844 1.00 98.75 94 ILE A C 1
ATOM 765 O O . ILE A 1 94 ? 0.393 -12.080 -9.991 1.00 98.75 94 ILE A O 1
ATOM 769 N N . LEU A 1 95 ? -1.357 -10.779 -10.519 1.00 98.81 95 LEU A N 1
ATOM 770 C CA . LEU A 1 95 ? -1.793 -10.584 -9.131 1.00 98.81 95 LEU A CA 1
ATOM 771 C C . LEU A 1 95 ? -2.169 -11.907 -8.454 1.00 98.81 95 LEU A C 1
ATOM 773 O O . LEU A 1 95 ? -1.760 -12.163 -7.318 1.00 98.81 95 LEU A O 1
ATOM 777 N N . ARG A 1 96 ? -2.900 -12.783 -9.156 1.00 98.81 96 ARG A N 1
ATOM 778 C CA . ARG A 1 96 ? -3.239 -14.128 -8.660 1.00 98.81 96 ARG A CA 1
ATOM 779 C C . ARG A 1 96 ? -1.991 -14.943 -8.352 1.00 98.81 96 ARG A C 1
ATOM 781 O O . ARG A 1 96 ? -1.939 -15.582 -7.303 1.00 98.81 96 ARG A O 1
ATOM 788 N N . PHE A 1 97 ? -1.001 -14.911 -9.242 1.00 98.75 97 PHE A N 1
ATOM 789 C CA . PHE A 1 97 ? 0.259 -15.624 -9.060 1.00 98.75 97 PHE A CA 1
ATOM 790 C C . PHE A 1 97 ? 1.004 -15.134 -7.809 1.00 98.75 97 PHE A C 1
ATOM 792 O O . PHE A 1 97 ? 1.377 -15.944 -6.960 1.00 98.75 97 PHE A O 1
ATOM 799 N N . ILE A 1 98 ? 1.139 -13.817 -7.619 1.00 98.69 98 ILE A N 1
ATOM 800 C CA . ILE A 1 98 ? 1.796 -13.254 -6.426 1.00 98.69 98 ILE A CA 1
ATOM 801 C C . ILE A 1 98 ? 1.028 -13.629 -5.147 1.00 98.69 98 ILE A C 1
ATOM 803 O O . ILE A 1 98 ? 1.634 -14.048 -4.162 1.00 98.69 98 ILE A O 1
ATOM 807 N N . MET A 1 99 ? -0.308 -13.574 -5.150 1.00 98.62 99 MET A N 1
ATOM 808 C CA . MET A 1 99 ? -1.129 -13.981 -3.995 1.00 98.62 99 MET A CA 1
ATOM 809 C C . MET A 1 99 ? -1.075 -15.489 -3.686 1.00 98.62 99 MET A C 1
ATOM 811 O O . MET A 1 99 ? -1.517 -15.909 -2.610 1.00 98.62 99 MET A O 1
ATOM 815 N N . GLN A 1 100 ? -0.576 -16.313 -4.611 1.00 98.44 100 GLN A N 1
ATOM 816 C CA . GLN A 1 100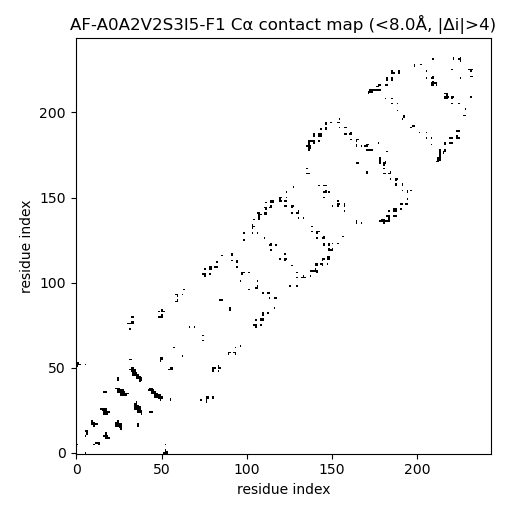 ? -0.378 -17.756 -4.428 1.00 98.44 100 GLN A CA 1
ATOM 817 C C . GLN A 1 100 ? 1.053 -18.115 -4.007 1.00 98.44 100 GLN A C 1
ATOM 819 O O . GLN A 1 100 ? 1.229 -19.043 -3.221 1.00 98.44 100 GLN A O 1
ATOM 824 N N . HIS A 1 101 ? 2.059 -17.397 -4.511 1.00 98.12 101 HIS A N 1
ATOM 825 C CA . HIS A 1 101 ? 3.476 -17.768 -4.375 1.00 98.12 101 HIS A CA 1
ATOM 826 C C . HIS A 1 101 ? 4.333 -16.751 -3.611 1.00 98.12 101 HIS A C 1
ATOM 828 O O . HIS A 1 101 ? 5.514 -17.000 -3.368 1.00 98.12 101 HIS A O 1
ATOM 834 N N . GLY A 1 102 ? 3.766 -15.599 -3.265 1.00 97.50 102 GLY A N 1
ATOM 835 C CA . GLY A 1 102 ? 4.429 -14.543 -2.514 1.00 97.50 102 GLY A CA 1
ATOM 836 C C . GLY A 1 102 ? 4.525 -14.801 -1.010 1.00 97.50 102 GLY A C 1
ATOM 837 O O . GLY A 1 102 ? 3.906 -15.711 -0.467 1.00 97.50 102 GLY A O 1
ATOM 838 N N . SER A 1 103 ? 5.316 -13.962 -0.345 1.00 97.38 103 SER A N 1
ATOM 839 C CA . SER A 1 103 ? 5.370 -13.798 1.108 1.00 97.38 103 SER A CA 1
ATOM 840 C C . SER A 1 103 ? 4.388 -12.724 1.605 1.00 97.38 103 SER A C 1
ATOM 842 O O . SER A 1 103 ? 3.813 -11.965 0.823 1.00 97.38 103 SER A O 1
ATOM 844 N N . ALA A 1 104 ? 4.239 -12.611 2.928 1.00 97.31 104 ALA A N 1
ATOM 845 C CA . ALA A 1 104 ? 3.404 -11.587 3.555 1.00 97.31 104 ALA A CA 1
ATOM 846 C C . ALA A 1 104 ? 3.760 -10.156 3.123 1.00 97.31 104 ALA A C 1
ATOM 848 O O . ALA A 1 104 ? 2.864 -9.353 2.868 1.00 97.31 104 ALA A O 1
ATOM 849 N N . GLU A 1 105 ? 5.052 -9.849 2.992 1.00 96.81 105 GLU A N 1
ATOM 850 C CA . GLU A 1 105 ? 5.504 -8.516 2.594 1.00 96.81 105 GLU A CA 1
ATOM 851 C C . GLU A 1 105 ? 5.043 -8.166 1.174 1.00 96.81 105 GLU A C 1
ATOM 853 O O . GLU A 1 105 ? 4.510 -7.080 0.942 1.00 96.81 105 GLU A O 1
ATOM 858 N N . VAL A 1 106 ? 5.190 -9.092 0.217 1.00 97.75 106 VAL A N 1
ATOM 859 C CA . VAL A 1 106 ? 4.761 -8.840 -1.167 1.00 97.75 106 VAL A CA 1
ATOM 860 C C . VAL A 1 106 ? 3.240 -8.799 -1.294 1.00 97.75 106 VAL A C 1
ATOM 862 O O . VAL A 1 106 ? 2.730 -7.987 -2.061 1.00 97.75 106 VAL A O 1
ATOM 865 N N . TRP A 1 107 ? 2.494 -9.588 -0.508 1.00 98.56 107 TRP A N 1
ATOM 866 C CA . TRP A 1 107 ? 1.031 -9.472 -0.452 1.00 98.56 107 TRP A CA 1
ATOM 867 C C . TRP A 1 107 ? 0.602 -8.086 0.025 1.00 98.56 107 TRP A C 1
ATOM 869 O O . TRP A 1 107 ? -0.298 -7.488 -0.563 1.00 98.56 107 TRP A O 1
ATOM 879 N N . CYS A 1 108 ? 1.267 -7.542 1.048 1.00 97.38 108 CYS A N 1
ATOM 880 C CA . CYS A 1 108 ? 1.023 -6.177 1.508 1.00 97.38 108 CYS A CA 1
ATOM 881 C C . CYS A 1 108 ? 1.364 -5.125 0.449 1.00 97.38 108 CYS A C 1
ATOM 883 O O . CYS A 1 108 ? 0.658 -4.117 0.359 1.00 97.38 108 CYS A O 1
ATOM 885 N N . ALA A 1 109 ? 2.412 -5.342 -0.347 1.00 97.69 109 ALA A N 1
ATOM 886 C CA . ALA A 1 109 ? 2.805 -4.422 -1.412 1.00 97.69 109 ALA A CA 1
ATOM 887 C C . ALA A 1 109 ? 1.747 -4.327 -2.527 1.00 97.69 109 ALA A C 1
ATOM 889 O O . ALA A 1 109 ? 1.470 -3.225 -2.989 1.00 97.69 109 ALA A O 1
ATOM 890 N N . ILE A 1 110 ? 1.102 -5.441 -2.898 1.00 98.62 110 ILE A N 1
ATOM 891 C CA . ILE A 1 110 ? 0.119 -5.481 -4.002 1.00 98.62 110 ILE A CA 1
ATOM 892 C C . ILE A 1 110 ? -1.349 -5.419 -3.560 1.00 98.62 110 ILE A C 1
ATOM 894 O O . ILE A 1 110 ? -2.250 -5.515 -4.392 1.00 98.62 110 ILE A O 1
ATOM 898 N N . ALA A 1 111 ? -1.630 -5.311 -2.259 1.00 98.62 111 ALA A N 1
ATOM 899 C CA . ALA A 1 111 ? -2.983 -5.494 -1.725 1.00 98.62 111 ALA A CA 1
ATOM 900 C C . ALA A 1 111 ? -4.026 -4.571 -2.390 1.00 98.62 111 ALA A C 1
ATOM 902 O O . ALA A 1 111 ? -5.131 -5.005 -2.722 1.00 98.62 111 ALA A O 1
ATOM 903 N N . MET A 1 112 ? -3.665 -3.308 -2.633 1.00 98.44 112 MET A N 1
ATOM 904 C CA . MET A 1 112 ? -4.551 -2.332 -3.279 1.00 98.44 112 MET A CA 1
ATOM 905 C C . MET A 1 112 ? -4.799 -2.653 -4.760 1.00 98.44 112 MET A C 1
ATOM 907 O O . MET A 1 112 ? -5.914 -2.464 -5.253 1.00 98.44 112 MET A O 1
ATOM 911 N N . ASP A 1 113 ? -3.798 -3.191 -5.460 1.00 98.50 113 ASP A N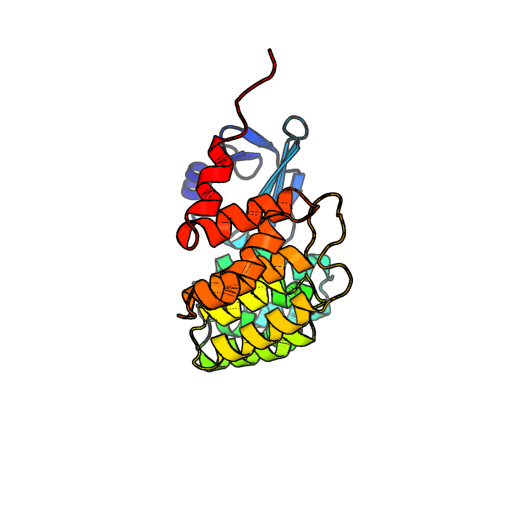 1
ATOM 912 C CA . ASP A 1 113 ? -3.942 -3.634 -6.850 1.00 98.50 113 ASP A CA 1
ATOM 913 C C . ASP A 1 113 ? -4.867 -4.854 -6.937 1.00 98.50 113 ASP A C 1
ATOM 915 O O . ASP A 1 113 ? -5.754 -4.899 -7.789 1.00 98.50 113 ASP A O 1
ATOM 919 N N . VAL A 1 114 ? -4.741 -5.797 -5.995 1.00 98.81 114 VAL A N 1
ATOM 920 C CA . VAL A 1 114 ? -5.645 -6.952 -5.851 1.00 98.81 114 VAL A CA 1
ATOM 921 C C . VAL A 1 114 ? -7.093 -6.498 -5.668 1.00 98.81 114 VAL A C 1
ATOM 923 O O . VAL A 1 114 ? -7.975 -6.960 -6.393 1.00 98.81 114 VAL A O 1
ATOM 926 N N . ALA A 1 115 ? -7.348 -5.572 -4.740 1.00 98.69 115 ALA A N 1
ATOM 927 C CA . ALA A 1 115 ? -8.697 -5.078 -4.461 1.00 98.69 115 ALA A CA 1
ATOM 928 C C . ALA A 1 115 ? -9.325 -4.297 -5.626 1.00 98.69 115 ALA A C 1
ATOM 930 O O . ALA A 1 115 ? -10.544 -4.317 -5.779 1.00 98.69 115 ALA A O 1
ATOM 931 N N . SER A 1 116 ? -8.514 -3.606 -6.430 1.00 98.25 116 SER A N 1
ATOM 932 C CA . SER A 1 116 ? -8.992 -2.767 -7.536 1.00 98.25 116 SER A CA 1
ATOM 933 C C . SER A 1 116 ? -9.082 -3.487 -8.883 1.00 98.25 116 SER A C 1
ATOM 935 O O . SER A 1 116 ? -9.863 -3.062 -9.734 1.00 98.25 116 SER A O 1
ATOM 937 N N . SER A 1 117 ? -8.315 -4.563 -9.082 1.00 98.31 117 SER A N 1
ATOM 938 C CA . SER A 1 117 ? -8.173 -5.218 -10.392 1.00 98.31 117 SER A CA 1
ATOM 939 C C . SER A 1 117 ? -8.838 -6.593 -10.480 1.00 98.31 117 SER A C 1
ATOM 941 O O . SER A 1 117 ? -9.128 -7.057 -11.583 1.00 98.31 117 SER A O 1
ATOM 943 N N . LEU A 1 118 ? -9.088 -7.267 -9.351 1.00 98.62 118 LEU A N 1
ATOM 944 C CA . LEU A 1 118 ? -9.775 -8.562 -9.334 1.00 98.62 118 LEU A CA 1
ATOM 945 C C . LEU A 1 118 ? -11.276 -8.409 -9.048 1.00 98.62 118 LEU A C 1
ATOM 947 O O . LEU A 1 118 ? -11.762 -7.361 -8.624 1.00 98.62 118 LEU A O 1
ATOM 951 N N . ARG A 1 119 ? -12.039 -9.486 -9.268 1.00 98.44 119 ARG A N 1
ATOM 952 C CA . ARG A 1 119 ? -13.461 -9.5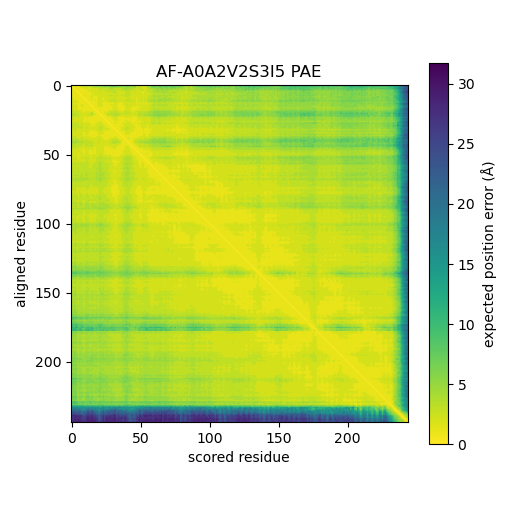23 -8.891 1.00 98.44 119 ARG A CA 1
ATOM 953 C C . ARG A 1 119 ? -13.596 -9.402 -7.372 1.00 98.44 119 ARG A C 1
ATOM 955 O O . ARG A 1 119 ? -12.823 -10.017 -6.650 1.00 98.44 119 ARG A O 1
ATOM 962 N N . GLN A 1 120 ? -14.619 -8.685 -6.904 1.00 98.62 120 GLN A N 1
ATOM 963 C CA . GLN A 1 120 ? -14.854 -8.395 -5.481 1.00 98.62 120 GLN A CA 1
ATOM 964 C C . GLN A 1 120 ? -14.687 -9.622 -4.562 1.00 98.62 1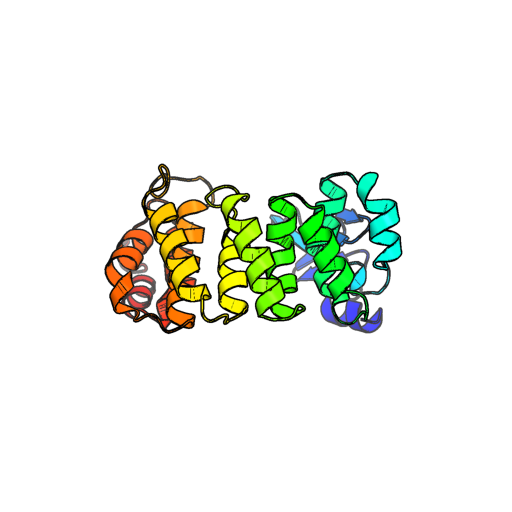20 GLN A C 1
ATOM 966 O O . GLN A 1 120 ? -13.837 -9.595 -3.675 1.00 98.62 120 GLN A O 1
ATOM 971 N N . ASP A 1 121 ? -15.441 -10.701 -4.801 1.00 98.75 121 ASP A N 1
ATOM 972 C CA . ASP A 1 121 ? -15.398 -11.915 -3.965 1.00 98.75 121 ASP A CA 1
ATOM 973 C C . ASP A 1 121 ? -14.023 -12.599 -3.994 1.00 98.75 121 ASP A C 1
ATOM 975 O O . ASP A 1 121 ? -13.536 -13.101 -2.981 1.00 98.75 121 ASP A O 1
ATOM 979 N N . GLU A 1 122 ? -13.377 -12.598 -5.163 1.00 98.75 122 GLU A N 1
ATOM 980 C CA . GLU A 1 122 ? -12.048 -13.177 -5.362 1.00 98.75 122 GLU A CA 1
ATOM 981 C C . GLU A 1 122 ? -10.985 -12.387 -4.587 1.00 98.75 122 GLU A C 1
ATOM 983 O O . GLU A 1 122 ? -10.227 -12.971 -3.808 1.00 98.75 122 GLU A O 1
ATOM 988 N N . ALA A 1 123 ? -10.957 -11.064 -4.765 1.00 98.81 123 ALA A N 1
ATOM 989 C CA . ALA A 1 123 ? -10.042 -10.168 -4.069 1.00 98.81 123 ALA A CA 1
ATOM 990 C C . ALA A 1 123 ? -10.208 -10.289 -2.553 1.00 98.81 123 ALA A C 1
ATOM 992 O O . ALA A 1 123 ? -9.231 -10.488 -1.829 1.00 98.81 123 ALA A O 1
ATOM 993 N N . PHE A 1 124 ? -11.456 -10.224 -2.077 1.00 98.88 124 PHE A N 1
ATOM 994 C CA . PHE A 1 124 ? -11.777 -10.333 -0.661 1.00 98.88 124 PHE A CA 1
ATOM 995 C C . PHE A 1 124 ? -11.280 -11.659 -0.079 1.00 98.88 124 PHE A C 1
ATOM 997 O O . PHE A 1 124 ? -10.548 -11.654 0.910 1.00 98.88 124 PHE A O 1
ATOM 1004 N N . ALA A 1 125 ? -11.583 -12.791 -0.723 1.00 98.81 125 ALA A N 1
ATOM 1005 C CA . ALA A 1 125 ? -11.142 -14.103 -0.257 1.00 98.81 125 ALA A CA 1
ATOM 1006 C C . ALA A 1 125 ? -9.608 -14.222 -0.174 1.00 98.81 125 ALA A C 1
ATOM 1008 O O . ALA A 1 125 ? -9.080 -14.787 0.788 1.00 98.81 125 ALA A O 1
ATOM 1009 N N . MET A 1 126 ? -8.875 -13.680 -1.153 1.00 98.75 126 MET A N 1
ATOM 1010 C CA . MET A 1 126 ? -7.407 -13.690 -1.140 1.00 98.75 126 MET A CA 1
ATOM 1011 C C . MET A 1 126 ? -6.830 -12.818 -0.023 1.00 98.75 126 MET A C 1
ATOM 1013 O O . MET A 1 126 ? -5.926 -13.260 0.688 1.00 98.75 126 MET A O 1
ATOM 1017 N N . LEU A 1 127 ? -7.361 -11.609 0.162 1.00 98.81 127 LEU A N 1
ATOM 1018 C CA . LEU A 1 127 ? -6.887 -10.663 1.175 1.00 98.81 127 LEU A CA 1
ATOM 1019 C C . LEU A 1 127 ? -7.196 -11.144 2.598 1.00 98.81 127 LEU A C 1
ATOM 1021 O O . LEU A 1 127 ? -6.329 -11.089 3.468 1.00 98.81 127 LEU A O 1
ATOM 1025 N N . VAL A 1 128 ? -8.390 -11.697 2.832 1.00 98.56 128 VAL A N 1
ATOM 1026 C CA . VAL A 1 128 ? -8.767 -12.302 4.122 1.00 98.56 128 VAL A CA 1
ATOM 1027 C C . VAL A 1 128 ? -7.865 -13.483 4.465 1.00 98.56 128 VAL A C 1
ATOM 1029 O O . VAL A 1 128 ? -7.490 -13.647 5.625 1.00 98.56 128 VAL A O 1
ATOM 1032 N N . ARG A 1 129 ? -7.483 -14.296 3.470 1.00 98.50 129 ARG A N 1
ATOM 1033 C CA . ARG A 1 129 ? -6.531 -15.398 3.662 1.00 98.50 129 ARG A CA 1
ATOM 1034 C C . ARG A 1 129 ? -5.128 -14.894 4.007 1.00 98.50 129 ARG A C 1
ATOM 1036 O O . ARG A 1 129 ? -4.464 -15.514 4.832 1.00 98.50 129 ARG A O 1
ATOM 1043 N N . ALA A 1 130 ? -4.680 -13.805 3.384 1.00 98.25 130 ALA A N 1
ATOM 1044 C CA . ALA A 1 130 ? -3.361 -13.222 3.628 1.00 98.25 130 ALA A CA 1
ATOM 1045 C C . ALA A 1 130 ? -3.263 -12.531 4.998 1.00 98.25 130 ALA A C 1
ATOM 1047 O O . ALA A 1 130 ? -2.245 -12.648 5.674 1.00 98.25 130 ALA A O 1
ATOM 1048 N N . LEU A 1 131 ? -4.339 -11.877 5.449 1.00 98.00 131 LEU A N 1
ATOM 1049 C CA . LEU A 1 131 ? -4.377 -11.093 6.686 1.00 98.00 131 LEU A CA 1
ATOM 1050 C C . LEU A 1 131 ? -3.807 -11.798 7.942 1.00 98.00 131 LEU A C 1
ATOM 1052 O O . LEU A 1 131 ? -3.011 -11.169 8.639 1.00 98.00 131 LEU A O 1
ATOM 1056 N N . PRO A 1 132 ? -4.166 -13.054 8.285 1.00 97.12 132 PRO A N 1
ATOM 1057 C CA . PRO A 1 132 ? -3.609 -13.737 9.458 1.00 97.12 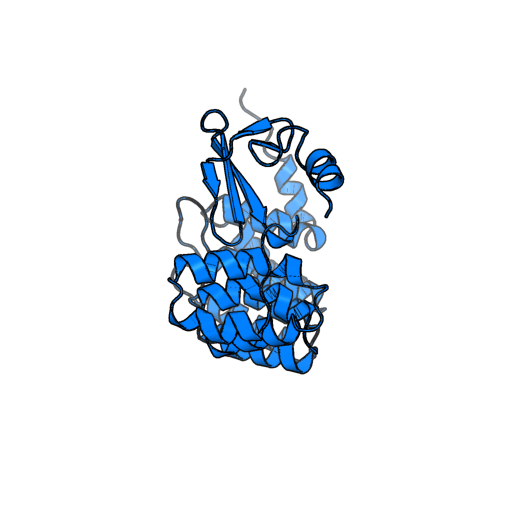132 PRO A CA 1
ATOM 1058 C C . PRO A 1 132 ? -2.156 -14.200 9.287 1.00 97.12 132 PRO A C 1
ATOM 1060 O O . PRO A 1 132 ? -1.515 -14.525 10.282 1.00 97.12 132 PRO A O 1
ATOM 1063 N N . ALA A 1 133 ? -1.650 -14.271 8.055 1.00 96.69 133 ALA A N 1
ATOM 1064 C CA . ALA A 1 133 ? -0.275 -14.668 7.761 1.00 96.69 133 ALA A CA 1
ATOM 1065 C C . ALA A 1 133 ? 0.695 -13.472 7.732 1.00 96.69 133 ALA A C 1
ATOM 1067 O O . ALA A 1 133 ? 1.908 -13.668 7.716 1.00 96.69 133 ALA A O 1
ATOM 1068 N N . THR A 1 134 ? 0.170 -12.245 7.761 1.00 96.06 134 THR A N 1
ATOM 1069 C CA . THR A 1 134 ? 0.955 -11.017 7.893 1.00 96.06 134 THR A CA 1
ATOM 1070 C C . THR A 1 134 ? 1.141 -10.642 9.360 1.00 96.06 134 THR A C 1
ATOM 1072 O O . THR A 1 134 ? 0.194 -10.668 10.153 1.00 96.06 134 THR A O 1
ATOM 1075 N N . GLU A 1 135 ? 2.365 -10.243 9.713 1.00 94.88 135 GLU A N 1
ATOM 1076 C CA . GLU A 1 135 ? 2.707 -9.790 11.059 1.00 94.88 135 GLU A CA 1
ATOM 1077 C C . GLU A 1 135 ? 1.796 -8.641 11.526 1.00 94.88 135 GLU A C 1
ATOM 1079 O O . GLU A 1 135 ? 1.345 -7.787 10.752 1.00 94.88 135 GLU A O 1
ATOM 1084 N N . VAL A 1 136 ? 1.493 -8.625 12.824 1.00 93.12 136 VAL A N 1
ATOM 1085 C CA . VAL A 1 136 ? 0.687 -7.559 13.419 1.00 93.12 136 VAL A CA 1
ATOM 1086 C C . VAL A 1 136 ? 1.416 -6.219 13.296 1.00 93.12 136 VAL A C 1
ATOM 1088 O O . VAL A 1 136 ? 2.595 -6.111 13.604 1.00 93.12 136 VAL A O 1
ATOM 1091 N N . GLY A 1 137 ? 0.713 -5.197 12.805 1.00 89.62 137 GLY A N 1
ATOM 1092 C CA . GLY A 1 137 ? 1.294 -3.897 12.458 1.00 89.62 137 GLY A CA 1
ATOM 1093 C C . GLY A 1 137 ? 1.787 -3.788 11.010 1.00 89.62 137 GLY A C 1
ATOM 1094 O O . GLY A 1 137 ? 1.861 -2.682 10.490 1.00 89.62 137 GLY A O 1
ATOM 1095 N N . GLN A 1 138 ? 2.024 -4.895 10.302 1.00 93.69 138 GLN A N 1
ATOM 1096 C CA . GLN A 1 138 ? 2.439 -4.866 8.889 1.00 93.69 138 GLN A CA 1
ATOM 1097 C C . GLN A 1 138 ? 1.284 -5.098 7.903 1.00 93.69 138 GLN A C 1
ATOM 1099 O O . GLN A 1 138 ? 1.498 -5.138 6.695 1.00 93.69 138 GLN A O 1
ATOM 1104 N N . SER A 1 139 ? 0.047 -5.245 8.386 1.00 95.75 139 SER A N 1
ATOM 1105 C CA . SER A 1 139 ? -1.115 -5.577 7.548 1.00 95.75 139 SER A CA 1
ATOM 1106 C C . SER A 1 139 ? -1.976 -4.393 7.125 1.00 95.75 139 SER A C 1
ATOM 1108 O O . SER A 1 139 ? -3.048 -4.606 6.563 1.00 95.75 139 SER A O 1
ATOM 1110 N N . SER A 1 140 ? -1.546 -3.157 7.383 1.00 96.56 140 SER A N 1
ATOM 1111 C CA . SER A 1 140 ? -2.366 -1.969 7.123 1.00 96.56 140 SER A CA 1
ATOM 1112 C C . SER A 1 140 ? -2.850 -1.909 5.675 1.00 96.56 140 SER A C 1
ATOM 1114 O O . SER A 1 140 ? -4.034 -1.688 5.447 1.00 96.56 140 SER A O 1
ATOM 1116 N N . ASN A 1 141 ? -1.996 -2.194 4.690 1.00 97.81 141 ASN A N 1
ATOM 1117 C CA . ASN A 1 141 ? -2.405 -2.239 3.282 1.00 97.81 141 ASN A CA 1
ATOM 1118 C C . ASN A 1 141 ? -3.443 -3.333 2.994 1.00 97.81 141 ASN A C 1
ATOM 1120 O O . ASN A 1 141 ? -4.365 -3.099 2.220 1.00 97.81 141 ASN A O 1
ATOM 1124 N N . ILE A 1 142 ? -3.346 -4.502 3.638 1.00 98.44 142 ILE A N 1
ATOM 1125 C CA . ILE A 1 142 ? -4.341 -5.574 3.487 1.00 98.44 142 ILE A CA 1
ATOM 1126 C C . ILE A 1 142 ? -5.678 -5.145 4.102 1.00 98.44 142 ILE A C 1
ATOM 1128 O O . ILE A 1 142 ? -6.714 -5.316 3.466 1.00 98.44 142 ILE A O 1
ATOM 1132 N N . SER A 1 143 ? -5.675 -4.540 5.294 1.00 98.25 143 SER A N 1
ATOM 1133 C CA . SER A 1 143 ? -6.886 -4.002 5.934 1.00 98.25 143 SER A CA 1
ATOM 1134 C C . SER A 1 143 ? -7.579 -2.955 5.046 1.00 98.25 143 SER A C 1
ATOM 1136 O O . SER A 1 143 ? -8.789 -3.021 4.829 1.00 98.25 143 SER A O 1
ATOM 1138 N N . GLN A 1 144 ? -6.808 -2.018 4.484 1.00 98.19 144 GLN A N 1
ATOM 1139 C CA . GLN A 1 144 ? -7.309 -0.999 3.551 1.00 98.19 144 GLN A CA 1
ATOM 1140 C C . GLN A 1 144 ? -7.881 -1.635 2.277 1.00 98.19 144 GLN A C 1
ATOM 1142 O O . GLN A 1 144 ? -8.983 -1.297 1.847 1.00 98.19 144 GLN A O 1
ATOM 1147 N N . ALA A 1 145 ? -7.170 -2.608 1.706 1.00 98.62 145 ALA A N 1
ATOM 1148 C CA . ALA A 1 145 ? -7.604 -3.327 0.516 1.00 98.62 145 ALA A CA 1
ATOM 1149 C C . ALA A 1 145 ? -8.898 -4.120 0.753 1.00 98.62 145 ALA A C 1
ATOM 1151 O O . ALA A 1 145 ? -9.788 -4.096 -0.094 1.00 98.62 145 ALA A O 1
ATOM 1152 N N . ILE A 1 146 ? -9.053 -4.764 1.918 1.00 98.81 146 ILE A N 1
ATOM 1153 C CA . ILE A 1 146 ? -10.295 -5.447 2.310 1.00 98.81 146 ILE A CA 1
ATOM 1154 C C . ILE A 1 146 ? -11.468 -4.464 2.295 1.00 98.81 146 ILE A C 1
ATOM 1156 O O . ILE A 1 146 ? -12.509 -4.779 1.719 1.00 98.81 146 ILE A O 1
ATOM 1160 N N . ALA A 1 147 ? -11.302 -3.266 2.858 1.00 98.50 147 ALA A N 1
ATOM 1161 C CA . ALA A 1 147 ? -12.339 -2.238 2.803 1.00 98.50 147 ALA A CA 1
ATOM 1162 C C . ALA A 1 147 ? -12.642 -1.795 1.367 1.00 98.50 147 ALA A C 1
ATOM 1164 O O . ALA A 1 147 ? -13.809 -1.682 0.986 1.00 98.50 147 ALA A O 1
ATOM 1165 N N . LEU A 1 148 ? -11.602 -1.605 0.549 1.00 98.44 148 LEU A N 1
ATOM 1166 C CA . LEU A 1 148 ? -11.737 -1.200 -0.849 1.00 98.44 148 LEU A CA 1
ATOM 1167 C C . LEU A 1 148 ? -12.548 -2.205 -1.675 1.00 98.44 148 LEU A C 1
ATOM 1169 O O . LEU A 1 148 ? -13.259 -1.789 -2.591 1.00 98.44 148 LEU A O 1
ATOM 1173 N N . THR A 1 149 ? -12.517 -3.498 -1.328 1.00 98.69 149 THR A N 1
ATOM 1174 C CA . THR A 1 149 ? -13.360 -4.493 -2.007 1.00 98.69 149 THR A CA 1
ATOM 1175 C C . THR A 1 149 ? -14.849 -4.181 -1.883 1.00 98.69 149 THR A C 1
ATOM 1177 O O . THR A 1 149 ? -15.599 -4.559 -2.774 1.00 98.69 149 THR A O 1
ATOM 1180 N N . LYS A 1 150 ? -15.301 -3.501 -0.815 1.00 98.06 150 LYS A N 1
ATOM 1181 C CA . LYS A 1 150 ? -16.725 -3.295 -0.473 1.00 98.06 150 LYS A CA 1
ATOM 1182 C C . LYS A 1 150 ? -17.531 -4.597 -0.369 1.00 98.06 150 LYS A C 1
ATOM 1184 O O . LYS A 1 150 ? -18.741 -4.596 -0.592 1.00 98.06 150 LYS A O 1
ATOM 1189 N N . HIS A 1 151 ? -16.865 -5.713 -0.079 1.00 98.62 151 HIS A N 1
ATOM 1190 C CA . HIS A 1 151 ? -17.525 -6.997 0.124 1.00 98.62 151 HIS A CA 1
ATOM 1191 C C . HIS A 1 151 ? -18.430 -6.946 1.377 1.00 98.62 151 HIS A C 1
ATOM 1193 O O . HIS A 1 151 ? -18.040 -6.306 2.359 1.00 98.62 151 HIS A O 1
ATOM 1199 N N . PRO A 1 152 ? -19.598 -7.623 1.402 1.00 98.44 152 PRO A N 1
ATOM 1200 C CA . PRO A 1 152 ? -20.519 -7.594 2.548 1.00 98.44 152 PRO A CA 1
ATOM 1201 C C . PRO A 1 152 ? -19.884 -7.981 3.893 1.00 98.44 152 PRO A C 1
ATOM 1203 O O . PRO A 1 152 ? -20.246 -7.435 4.931 1.00 98.44 152 PRO A O 1
ATOM 1206 N N . ASP A 1 153 ? -18.885 -8.866 3.870 1.00 98.62 153 ASP A N 1
ATOM 1207 C CA . ASP A 1 153 ? -18.186 -9.336 5.077 1.00 98.62 153 ASP A CA 1
ATOM 1208 C C . ASP A 1 153 ? -16.959 -8.483 5.470 1.00 98.62 153 ASP A C 1
ATOM 1210 O O . ASP A 1 153 ? -16.249 -8.808 6.433 1.00 98.62 153 ASP A O 1
ATOM 1214 N N . ALA A 1 154 ? -16.670 -7.397 4.740 1.00 98.62 154 ALA A N 1
ATOM 1215 C CA . ALA A 1 154 ? -15.502 -6.551 4.996 1.00 98.62 154 ALA A CA 1
ATOM 1216 C C . ALA A 1 154 ? -15.563 -5.889 6.377 1.00 98.62 154 ALA A C 1
ATOM 1218 O O . ALA A 1 154 ? -14.579 -5.938 7.116 1.00 98.62 154 ALA A O 1
ATOM 1219 N N . GLU A 1 155 ? -16.719 -5.346 6.772 1.00 98.62 155 GLU A N 1
ATOM 1220 C CA . GLU A 1 155 ? -16.875 -4.699 8.081 1.00 98.62 155 GLU A CA 1
ATOM 1221 C C . GLU A 1 155 ? -16.600 -5.685 9.226 1.00 98.62 155 GLU A C 1
ATOM 1223 O O . GLU A 1 155 ? -15.782 -5.409 10.105 1.00 98.62 155 GLU A O 1
ATOM 1228 N N . ALA A 1 156 ? -17.227 -6.865 9.197 1.00 98.56 156 ALA A N 1
ATOM 1229 C CA . ALA A 1 156 ? -17.056 -7.879 10.238 1.00 98.56 156 ALA A CA 1
ATOM 1230 C C . ALA A 1 156 ? -15.594 -8.346 10.353 1.00 98.56 156 ALA A C 1
ATOM 1232 O O . ALA A 1 156 ? -15.063 -8.500 11.458 1.00 98.56 156 ALA A O 1
ATOM 1233 N N . THR A 1 157 ? -14.921 -8.516 9.213 1.00 98.62 157 THR A N 1
ATOM 1234 C CA . THR A 1 157 ? -13.498 -8.876 9.156 1.00 98.62 157 THR A CA 1
ATOM 1235 C C . THR A 1 157 ? -12.622 -7.799 9.795 1.00 98.62 157 THR A C 1
ATOM 1237 O O . THR A 1 157 ? -11.756 -8.111 10.617 1.00 98.62 157 THR A O 1
ATOM 1240 N N . LEU A 1 158 ? -12.858 -6.530 9.460 1.00 98.56 158 LEU A N 1
ATOM 1241 C CA . LEU A 1 158 ? -12.072 -5.415 9.982 1.00 98.56 158 LEU A CA 1
ATOM 1242 C C . LEU A 1 158 ? -12.333 -5.162 11.467 1.00 98.56 158 LEU A C 1
ATOM 1244 O O . LEU A 1 158 ? -11.380 -4.900 12.193 1.00 98.56 158 LEU A O 1
ATOM 1248 N N . ARG A 1 159 ? -13.562 -5.338 11.971 1.00 98.62 159 ARG A N 1
ATOM 1249 C CA . ARG A 1 159 ? -13.835 -5.265 13.421 1.00 98.62 159 ARG A CA 1
ATOM 1250 C C . ARG A 1 159 ? -13.012 -6.296 14.191 1.00 98.62 159 ARG A C 1
ATOM 1252 O O . ARG A 1 159 ? -12.321 -5.939 15.141 1.00 98.62 159 ARG A O 1
ATOM 1259 N N . LYS A 1 160 ? -12.985 -7.546 13.716 1.00 98.50 160 LYS A N 1
ATOM 1260 C CA . LYS A 1 160 ? -12.152 -8.602 14.313 1.00 98.50 160 LYS A CA 1
ATOM 1261 C C . LYS A 1 160 ? -10.662 -8.245 14.278 1.00 98.50 160 LYS A C 1
ATOM 1263 O O . LYS A 1 160 ? -9.942 -8.522 15.238 1.0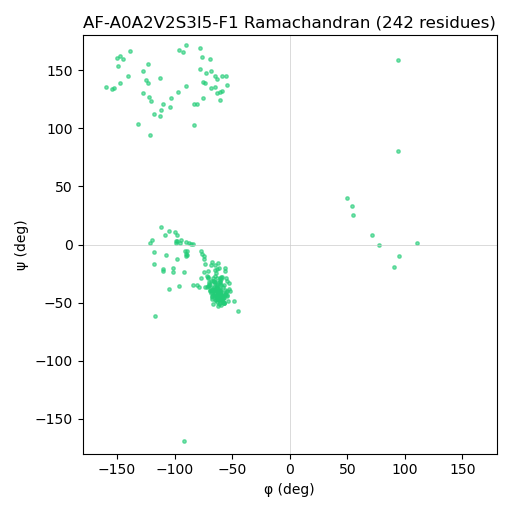0 98.50 160 LYS A O 1
ATOM 1268 N N . ARG A 1 161 ? -10.183 -7.642 13.184 1.00 97.94 161 ARG A N 1
ATOM 1269 C CA . ARG A 1 161 ? -8.787 -7.190 13.087 1.00 97.94 161 ARG A CA 1
ATOM 1270 C C . ARG A 1 161 ? -8.496 -6.049 14.059 1.00 97.94 161 ARG A C 1
ATOM 1272 O O . ARG A 1 161 ? -7.465 -6.096 14.724 1.00 97.94 161 ARG A O 1
ATOM 1279 N N . LEU A 1 162 ? -9.393 -5.072 14.177 1.00 98.56 162 LEU A N 1
ATOM 1280 C CA . LEU A 1 162 ? -9.265 -3.975 15.131 1.00 98.56 162 LEU A CA 1
ATOM 1281 C C . LEU A 1 162 ? -9.207 -4.492 16.569 1.00 98.56 162 LEU A C 1
ATOM 1283 O O . LEU A 1 162 ? -8.361 -4.031 17.325 1.00 98.56 162 LEU A O 1
ATOM 1287 N N . ASP A 1 163 ? -10.045 -5.459 16.942 1.00 98.44 163 ASP A N 1
ATOM 1288 C CA . ASP A 1 163 ? -10.019 -6.055 18.283 1.00 98.44 163 ASP A CA 1
ATOM 1289 C C . ASP A 1 163 ? -8.672 -6.728 18.580 1.00 98.44 163 ASP A C 1
ATOM 1291 O O . ASP A 1 163 ? -8.090 -6.513 19.647 1.00 98.44 163 ASP A O 1
ATOM 1295 N N . LEU A 1 164 ? -8.125 -7.471 17.610 1.00 98.12 164 LEU A N 1
ATOM 1296 C CA . LEU A 1 164 ? -6.787 -8.055 17.716 1.00 98.12 164 LEU A CA 1
ATOM 1297 C C . LEU A 1 164 ? -5.720 -6.970 17.915 1.00 98.12 164 LEU A C 1
ATOM 1299 O O . LEU A 1 164 ? -4.962 -7.042 18.883 1.00 98.12 164 LEU A O 1
ATOM 1303 N N . LEU A 1 165 ? -5.689 -5.950 17.050 1.00 98.06 165 LEU A N 1
ATOM 1304 C CA . LEU A 1 165 ? -4.753 -4.822 17.148 1.00 98.06 165 LEU A CA 1
ATOM 1305 C C . LEU A 1 165 ? -4.872 -4.117 18.504 1.00 98.06 165 LEU A C 1
ATOM 1307 O O . LEU A 1 165 ? -3.864 -3.824 19.139 1.00 98.06 165 LEU A O 1
ATOM 1311 N N . TRP A 1 166 ? -6.101 -3.915 18.982 1.00 98.38 166 TRP A N 1
ATOM 1312 C CA . TRP A 1 166 ? -6.382 -3.247 20.251 1.00 98.38 166 TRP A CA 1
ATOM 1313 C C . TRP A 1 166 ? -5.857 -4.019 21.465 1.00 98.38 166 TRP A C 1
ATOM 1315 O O . TRP A 1 166 ? -5.489 -3.424 22.476 1.00 98.38 166 TRP A O 1
ATOM 1325 N N . SER A 1 167 ? -5.841 -5.348 21.364 1.00 98.00 167 SER A N 1
ATOM 1326 C CA . SER A 1 167 ? -5.338 -6.255 22.401 1.00 98.00 167 SER A CA 1
ATOM 1327 C C . SER A 1 167 ? -3.842 -6.569 22.288 1.00 98.00 167 SER A C 1
ATOM 1329 O O . SER A 1 167 ? -3.297 -7.254 23.152 1.00 98.00 167 SER A O 1
ATOM 1331 N N . THR A 1 168 ? -3.173 -6.102 21.231 1.00 97.94 168 THR A N 1
ATOM 1332 C CA . THR A 1 168 ? -1.786 -6.472 20.936 1.00 97.94 168 THR A CA 1
ATOM 1333 C C . THR A 1 168 ? -0.812 -5.750 21.879 1.00 97.94 168 THR A C 1
ATOM 1335 O O . THR A 1 168 ? -0.842 -4.516 21.956 1.00 97.94 168 THR A O 1
ATOM 1338 N N . PRO A 1 169 ? 0.081 -6.483 22.580 1.00 96.25 169 PRO A N 1
ATOM 1339 C CA . PRO A 1 169 ? 1.192 -5.873 23.305 1.00 96.25 169 PRO A CA 1
ATOM 1340 C C . PRO A 1 169 ? 2.015 -4.987 22.369 1.00 96.25 169 PRO A C 1
ATOM 1342 O O . PRO A 1 169 ? 2.267 -5.357 21.227 1.00 96.25 169 PRO A O 1
ATOM 1345 N N . GLY A 1 170 ? 2.404 -3.806 22.834 1.00 95.94 170 GLY A N 1
ATOM 1346 C CA . GLY A 1 170 ? 3.116 -2.840 22.004 1.00 95.94 170 GLY A CA 1
ATOM 1347 C C . GLY A 1 170 ? 2.237 -1.792 21.329 1.00 95.94 170 GLY A C 1
ATOM 1348 O O . GLY A 1 170 ? 2.785 -0.799 20.868 1.00 95.94 170 GLY A O 1
ATOM 1349 N N . LEU A 1 171 ? 0.899 -1.905 21.339 1.00 98.06 171 LEU A N 1
ATOM 1350 C CA . LEU A 1 171 ? 0.015 -0.877 20.757 1.00 98.06 171 LEU A CA 1
ATOM 1351 C C . LEU A 1 171 ? 0.289 0.538 21.290 1.00 98.06 171 LEU A C 1
ATOM 1353 O O . LEU A 1 171 ? 0.106 1.494 20.552 1.00 98.06 171 LEU A O 1
ATOM 1357 N N . TRP A 1 172 ? 0.702 0.664 22.553 1.00 98.06 172 TRP A N 1
ATOM 1358 C CA . TRP A 1 172 ? 0.927 1.946 23.233 1.00 98.06 172 TRP A CA 1
ATOM 1359 C C . TRP A 1 172 ? 2.407 2.259 23.474 1.00 98.06 172 TRP A C 1
ATOM 1361 O O . TRP A 1 172 ? 2.731 3.200 24.199 1.00 98.06 172 TRP A O 1
ATOM 1371 N N . GLU A 1 173 ? 3.310 1.454 22.917 1.00 97.38 173 GLU A N 1
ATOM 1372 C CA . GLU A 1 173 ? 4.747 1.656 23.075 1.00 97.38 173 GLU A CA 1
ATOM 1373 C C . GLU A 1 173 ? 5.257 2.779 22.166 1.00 97.38 173 GLU A C 1
ATOM 1375 O O . GLU A 1 173 ? 4.718 3.062 21.088 1.00 97.38 173 GLU A O 1
ATOM 1380 N N . SER A 1 174 ? 6.321 3.440 22.621 1.00 96.31 174 SER A N 1
ATOM 1381 C CA . SER A 1 174 ? 7.023 4.433 21.814 1.00 96.31 174 SER A CA 1
ATOM 1382 C C . SER A 1 174 ? 7.830 3.751 20.716 1.00 96.31 174 SER A C 1
ATOM 1384 O O . SER A 1 174 ? 8.367 2.666 20.909 1.00 96.31 174 SER A O 1
ATOM 1386 N N . ALA A 1 175 ? 7.954 4.427 19.579 1.00 94.44 175 ALA A N 1
ATOM 1387 C CA . ALA A 1 175 ? 8.797 4.017 18.468 1.00 94.44 175 ALA A CA 1
ATOM 1388 C C . ALA A 1 175 ? 9.477 5.256 17.879 1.00 94.44 175 ALA A C 1
ATOM 1390 O O . ALA A 1 175 ? 8.861 6.323 17.822 1.00 94.44 175 ALA A O 1
ATOM 1391 N N . ASP A 1 176 ? 10.720 5.098 17.418 1.00 89.62 176 ASP A N 1
ATOM 1392 C CA . ASP A 1 176 ? 11.546 6.204 16.910 1.00 89.62 176 ASP A CA 1
ATOM 1393 C C . ASP A 1 176 ? 10.930 6.898 15.691 1.00 89.62 176 ASP A C 1
ATOM 1395 O O . ASP A 1 176 ? 11.092 8.102 15.498 1.00 89.62 176 ASP A O 1
ATOM 1399 N N . PHE A 1 177 ? 10.206 6.134 14.871 1.00 90.19 177 PHE A N 1
ATOM 1400 C CA . PHE A 1 177 ? 9.536 6.647 13.684 1.00 90.19 177 PHE A CA 1
ATOM 1401 C C . PHE A 1 177 ? 8.019 6.505 13.779 1.00 90.19 177 PHE A C 1
ATOM 1403 O O . PHE A 1 177 ? 7.300 7.502 13.750 1.00 90.19 177 PHE A O 1
ATOM 1410 N N . PHE A 1 178 ? 7.530 5.271 13.894 1.00 92.50 178 PHE A N 1
ATOM 1411 C CA . PHE A 1 178 ? 6.106 4.969 13.825 1.00 92.50 178 PHE A CA 1
ATOM 1412 C C . PHE A 1 178 ? 5.783 3.711 14.625 1.00 92.50 178 PHE A C 1
ATOM 1414 O O . PHE A 1 178 ? 6.471 2.701 14.481 1.00 92.50 178 PHE A O 1
ATOM 1421 N N . ASN A 1 179 ? 4.719 3.736 15.429 1.00 97.62 179 ASN A N 1
ATOM 1422 C CA . ASN A 1 179 ? 4.149 2.509 15.973 1.00 97.62 179 ASN A CA 1
ATOM 1423 C C . ASN A 1 179 ? 3.201 1.906 14.928 1.00 97.62 179 ASN A C 1
ATOM 1425 O O . ASN A 1 179 ? 2.087 2.396 14.719 1.00 97.62 179 ASN A O 1
ATOM 1429 N N . TRP A 1 180 ? 3.660 0.865 14.237 1.00 96.69 180 TRP A N 1
ATOM 1430 C CA . TRP A 1 180 ? 2.927 0.252 13.129 1.00 96.69 180 TRP A CA 1
ATOM 1431 C C . TRP A 1 180 ? 1.622 -0.435 13.562 1.00 96.69 180 TRP A C 1
ATOM 1433 O O . TRP A 1 180 ? 0.651 -0.425 12.807 1.00 96.69 180 TRP A O 1
ATOM 1443 N N . VAL A 1 181 ? 1.537 -0.939 14.799 1.00 98.00 181 VAL A N 1
ATOM 1444 C CA . VAL A 1 181 ? 0.294 -1.509 15.353 1.00 98.00 181 VAL A CA 1
ATOM 1445 C C . VAL A 1 181 ? -0.760 -0.414 15.543 1.00 98.00 181 VAL A C 1
ATOM 1447 O O . VAL A 1 181 ? -1.896 -0.557 15.090 1.00 98.00 181 VAL A O 1
ATOM 1450 N N . ALA A 1 182 ? -0.381 0.721 16.140 1.00 98.25 182 ALA A N 1
ATOM 1451 C CA . ALA A 1 182 ? -1.277 1.868 16.297 1.00 98.25 182 ALA A CA 1
ATOM 1452 C C . ALA A 1 182 ? -1.647 2.521 14.953 1.00 98.25 182 ALA A C 1
ATOM 1454 O O . ALA A 1 182 ? -2.752 3.052 14.802 1.00 98.25 182 ALA A O 1
ATOM 1455 N N . PHE A 1 183 ? -0.750 2.478 13.962 1.00 97.44 183 PHE A N 1
ATOM 1456 C CA . PHE A 1 183 ? -1.053 2.914 12.598 1.00 97.44 183 PHE A CA 1
ATOM 1457 C C . PHE A 1 183 ? -2.159 2.063 11.978 1.00 97.44 183 PHE A C 1
ATOM 1459 O O . PHE A 1 183 ? -3.170 2.609 11.544 1.00 97.44 183 PHE A O 1
ATOM 1466 N N . ASP A 1 184 ? -1.998 0.739 12.000 1.00 97.44 184 ASP A N 1
ATOM 1467 C CA . ASP A 1 184 ? -2.976 -0.209 11.459 1.00 97.44 184 ASP A CA 1
ATOM 1468 C C . ASP A 1 184 ? -4.328 -0.084 12.185 1.00 97.44 184 ASP A C 1
ATOM 1470 O O . ASP A 1 184 ? -5.382 -0.067 11.558 1.00 97.44 184 ASP A O 1
ATOM 1474 N N . ALA A 1 185 ? -4.329 0.137 13.506 1.00 98.31 185 ALA A N 1
ATOM 1475 C CA . ALA A 1 185 ? -5.568 0.404 14.243 1.00 98.31 185 ALA A CA 1
ATOM 1476 C C . ALA A 1 185 ? -6.264 1.695 13.766 1.00 98.31 185 ALA A C 1
ATOM 1478 O O . ALA A 1 185 ? -7.487 1.726 13.621 1.00 98.31 185 ALA A O 1
ATOM 1479 N N . THR A 1 186 ? -5.490 2.750 13.487 1.00 98.19 186 THR A N 1
ATOM 1480 C CA . THR A 1 186 ? -6.008 4.026 12.965 1.00 98.19 186 THR A CA 1
ATOM 1481 C C . THR A 1 186 ? -6.657 3.846 11.597 1.00 98.19 186 THR A C 1
ATOM 1483 O O . THR A 1 186 ? -7.784 4.300 11.387 1.00 98.19 186 THR A O 1
ATOM 1486 N N . THR A 1 187 ? -5.963 3.185 10.667 1.00 97.19 187 THR A N 1
ATOM 1487 C CA . THR A 1 187 ? -6.477 2.955 9.311 1.00 97.19 187 THR A CA 1
ATOM 1488 C C . THR A 1 187 ? -7.690 2.028 9.348 1.00 97.19 187 THR A C 1
ATOM 1490 O O . THR A 1 187 ? -8.688 2.303 8.687 1.00 97.19 187 THR A O 1
ATOM 1493 N N . CYS A 1 188 ? -7.674 0.994 10.192 1.00 97.88 188 CYS A N 1
ATOM 1494 C CA . CYS A 1 188 ? -8.809 0.094 10.377 1.00 97.88 188 CYS A CA 1
ATOM 1495 C C . CYS A 1 188 ? -10.068 0.842 10.855 1.00 97.88 188 CYS A C 1
ATOM 1497 O O . CYS A 1 188 ? -11.136 0.656 10.276 1.00 97.88 188 CYS A O 1
ATOM 1499 N N . ILE A 1 189 ? -9.950 1.754 11.833 1.00 98.62 189 ILE A N 1
ATOM 1500 C CA . ILE A 1 189 ? -11.069 2.614 12.268 1.00 98.62 189 ILE A CA 1
ATOM 1501 C C . ILE A 1 189 ? -11.576 3.488 11.115 1.00 98.62 189 ILE A C 1
ATOM 1503 O O . ILE A 1 189 ? -12.786 3.571 10.903 1.00 98.62 189 ILE A O 1
ATOM 1507 N N . ALA A 1 190 ? -10.675 4.134 10.368 1.00 98.31 190 ALA A N 1
ATOM 1508 C CA . ALA A 1 190 ? -11.057 5.003 9.255 1.00 98.31 190 ALA A CA 1
ATOM 1509 C C . ALA A 1 190 ? -11.889 4.240 8.215 1.00 98.31 190 ALA A C 1
ATOM 1511 O O . ALA A 1 190 ? -12.958 4.694 7.811 1.00 98.31 190 ALA A O 1
ATOM 1512 N N . HIS A 1 191 ? -11.438 3.043 7.844 1.00 98.19 191 HIS A N 1
ATOM 1513 C CA . HIS A 1 191 ? -12.102 2.239 6.827 1.00 98.19 191 HIS A CA 1
ATOM 1514 C C . HIS A 1 191 ? -13.365 1.531 7.317 1.00 98.19 191 HIS A C 1
ATOM 1516 O O . HIS A 1 191 ? -14.292 1.350 6.534 1.00 98.19 191 HIS A O 1
ATOM 1522 N N . LEU A 1 192 ? -13.466 1.196 8.606 1.00 98.62 192 LEU A N 1
ATOM 1523 C CA . LEU A 1 192 ? -14.733 0.754 9.194 1.00 98.62 192 LEU A CA 1
ATOM 1524 C C . LEU A 1 192 ? -15.812 1.834 9.055 1.00 98.62 192 LEU A C 1
ATOM 1526 O O . LEU A 1 192 ? -16.935 1.531 8.658 1.00 98.62 192 LEU A O 1
ATOM 1530 N N . ILE A 1 193 ? -15.465 3.098 9.315 1.00 98.44 193 ILE A N 1
ATOM 1531 C CA . ILE A 1 193 ? -16.393 4.223 9.140 1.00 98.44 193 ILE A CA 1
ATOM 1532 C C . ILE A 1 193 ? -16.766 4.407 7.663 1.00 98.44 193 ILE A C 1
ATOM 1534 O O . ILE A 1 193 ? -17.933 4.627 7.344 1.00 98.44 193 ILE A O 1
ATOM 1538 N N . GLU A 1 194 ? -15.806 4.282 6.743 1.00 96.81 194 GLU A N 1
ATOM 1539 C CA . GLU A 1 194 ? -16.071 4.356 5.296 1.00 96.81 194 GLU A CA 1
ATOM 1540 C C . GLU A 1 194 ? -16.983 3.235 4.781 1.00 96.81 194 GLU A C 1
ATOM 1542 O O . GLU A 1 194 ? -17.724 3.450 3.821 1.00 96.81 194 GLU A O 1
ATOM 1547 N N . LEU A 1 195 ? -16.968 2.065 5.426 1.00 97.75 195 LEU A N 1
ATOM 1548 C CA . LEU A 1 195 ? -17.888 0.958 5.148 1.00 97.75 195 LEU A CA 1
ATOM 1549 C C . LEU A 1 195 ? -19.292 1.164 5.741 1.00 97.75 195 LEU A C 1
ATOM 1551 O O . LEU A 1 195 ? -20.190 0.381 5.446 1.00 97.75 195 LEU A O 1
ATOM 1555 N N . GLY A 1 196 ? -19.502 2.225 6.526 1.00 97.75 196 GLY A N 1
ATOM 1556 C CA . GLY A 1 196 ? -20.806 2.599 7.076 1.00 97.75 196 GLY A CA 1
ATOM 1557 C C . GLY A 1 196 ? -20.945 2.415 8.586 1.00 97.75 196 GLY A C 1
ATOM 1558 O O . GLY A 1 196 ? -22.009 2.726 9.125 1.00 97.75 196 GLY A O 1
ATOM 1559 N N . ALA A 1 197 ? -19.899 1.968 9.291 1.00 98.12 197 ALA A N 1
ATOM 1560 C CA . ALA A 1 197 ? -19.943 1.898 10.746 1.00 98.12 197 ALA A CA 1
ATOM 1561 C C . ALA A 1 197 ? -20.069 3.315 11.356 1.00 98.12 197 ALA A C 1
ATOM 1563 O O . ALA A 1 197 ? -19.359 4.237 10.934 1.00 98.12 197 ALA A O 1
ATOM 1564 N N . PRO A 1 198 ? -20.936 3.529 12.362 1.00 98.12 198 PRO A N 1
ATOM 1565 C CA . PRO A 1 198 ? -21.081 4.837 12.992 1.00 98.12 198 PRO A CA 1
ATOM 1566 C C . PRO A 1 198 ? -19.761 5.312 13.629 1.00 98.12 198 PRO A C 1
ATOM 1568 O O . PRO A 1 198 ? -19.179 4.575 14.426 1.00 98.12 198 PRO A O 1
ATOM 1571 N N . PRO A 1 199 ? -19.299 6.559 13.392 1.00 98.31 199 PRO A N 1
ATOM 1572 C CA . PRO A 1 199 ? -18.108 7.094 14.064 1.00 98.31 199 PRO A CA 1
ATOM 1573 C C . PRO A 1 199 ? -18.185 7.030 15.598 1.00 98.31 199 PRO A C 1
ATOM 1575 O O . PRO A 1 199 ? -17.174 6.901 16.283 1.00 98.31 199 PRO A O 1
ATOM 1578 N N . THR A 1 200 ? -19.389 7.086 16.170 1.00 98.19 200 THR A N 1
ATOM 1579 C CA . THR A 1 200 ? -19.597 6.969 17.620 1.00 98.19 200 THR A CA 1
ATOM 1580 C C . THR A 1 200 ? -19.083 5.654 18.202 1.00 98.19 200 THR A C 1
ATOM 1582 O O . THR A 1 200 ? -18.645 5.658 19.350 1.00 98.19 200 THR A O 1
ATOM 1585 N N . ASP A 1 201 ? -19.051 4.570 17.421 1.00 98.38 201 ASP A N 1
ATOM 1586 C CA . ASP A 1 201 ? -18.553 3.258 17.858 1.00 98.38 201 ASP A CA 1
ATOM 1587 C C . ASP A 1 201 ? -17.054 3.281 18.196 1.00 98.38 201 ASP A C 1
ATOM 1589 O O . ASP A 1 201 ? -16.569 2.456 18.971 1.00 98.38 201 ASP A O 1
ATOM 1593 N N . PHE A 1 202 ? -16.300 4.219 17.611 1.00 98.56 202 PHE A N 1
ATOM 1594 C CA . PHE A 1 202 ? -14.840 4.261 17.710 1.00 98.56 202 PHE A CA 1
ATOM 1595 C C . PHE A 1 202 ? -14.311 5.538 18.360 1.00 98.56 202 PHE A C 1
ATOM 1597 O O . PHE A 1 202 ? -13.095 5.704 18.448 1.00 98.56 202 PHE A O 1
ATOM 1604 N N . ALA A 1 203 ? -15.184 6.427 18.843 1.00 98.31 203 ALA A N 1
ATOM 1605 C CA . ALA A 1 203 ? -14.790 7.734 19.366 1.00 98.31 203 ALA A CA 1
ATOM 1606 C C . ALA A 1 203 ? -13.746 7.637 20.494 1.00 98.31 203 ALA A C 1
ATOM 1608 O O . ALA A 1 203 ? -12.755 8.366 20.481 1.00 98.31 203 ALA A O 1
ATOM 1609 N N . ASP A 1 204 ? -13.914 6.703 21.432 1.00 98.56 204 ASP A N 1
ATOM 1610 C CA . ASP A 1 204 ? -12.967 6.524 22.540 1.00 98.56 204 ASP A CA 1
ATOM 1611 C C . ASP A 1 204 ? -11.635 5.930 22.076 1.00 98.56 204 ASP A C 1
ATOM 1613 O O . ASP A 1 204 ? -10.572 6.348 22.537 1.00 98.56 204 ASP A O 1
ATOM 1617 N N . LYS A 1 205 ? -11.671 5.022 21.093 1.00 98.56 205 LYS A N 1
ATOM 1618 C CA . LYS A 1 205 ? -10.455 4.488 20.470 1.00 98.56 205 LYS A CA 1
ATOM 1619 C C . LYS A 1 205 ? -9.697 5.582 19.714 1.00 98.56 205 LYS A C 1
ATOM 1621 O O . LYS A 1 205 ? -8.486 5.714 19.878 1.00 98.56 205 LYS A O 1
ATOM 1626 N N . ALA A 1 206 ? -10.405 6.411 18.947 1.00 98.31 206 ALA A N 1
ATOM 1627 C CA . ALA A 1 206 ? -9.832 7.551 18.238 1.00 98.31 206 ALA A CA 1
ATOM 1628 C C . ALA A 1 206 ? -9.197 8.561 19.209 1.00 98.31 206 ALA A C 1
ATOM 1630 O O . ALA A 1 206 ? -8.082 9.023 18.966 1.00 98.31 206 ALA A O 1
ATOM 1631 N N . ARG A 1 207 ? -9.853 8.861 20.343 1.00 98.12 207 ARG A N 1
ATOM 1632 C CA . ARG A 1 207 ? -9.283 9.717 21.402 1.00 98.12 207 ARG A CA 1
ATOM 1633 C C . ARG A 1 207 ? -8.004 9.124 21.977 1.00 98.12 207 ARG A C 1
ATOM 1635 O O . ARG A 1 207 ? -7.004 9.833 22.043 1.00 98.12 207 ARG A O 1
ATOM 1642 N N . ALA A 1 208 ? -8.011 7.838 22.320 1.00 98.31 208 ALA A N 1
ATOM 1643 C CA . ALA A 1 208 ? -6.834 7.169 22.864 1.00 98.31 208 ALA A CA 1
ATOM 1644 C C . ALA A 1 208 ? -5.647 7.219 21.883 1.00 98.31 208 ALA A C 1
ATOM 1646 O O . ALA A 1 208 ? -4.550 7.617 22.266 1.00 98.31 208 ALA A O 1
ATOM 1647 N N . ILE A 1 209 ? -5.867 6.929 20.593 1.00 98.06 209 ILE A N 1
ATOM 1648 C CA . ILE A 1 209 ? -4.812 7.043 19.569 1.00 98.06 209 ILE A CA 1
ATOM 1649 C C . ILE A 1 209 ? -4.368 8.504 19.372 1.00 98.06 209 ILE A C 1
ATOM 1651 O O . ILE A 1 209 ? -3.183 8.767 19.181 1.00 98.06 209 ILE A O 1
ATOM 1655 N N . SER A 1 210 ? -5.273 9.485 19.444 1.00 97.75 210 SER A N 1
ATOM 1656 C CA . SER A 1 210 ? -4.897 10.906 19.309 1.00 97.75 210 SER A CA 1
ATOM 1657 C C . SER A 1 210 ? -3.926 11.385 20.398 1.00 97.75 210 SER A C 1
ATOM 1659 O O . SER A 1 210 ? -3.219 12.370 20.201 1.00 97.75 210 SER A O 1
ATOM 1661 N N . GLN A 1 211 ? -3.866 10.655 21.515 1.00 97.62 211 GLN A N 1
ATOM 1662 C CA . GLN A 1 211 ? -2.983 10.884 22.659 1.00 97.62 211 GLN A CA 1
ATOM 1663 C C . GLN A 1 211 ? -1.815 9.883 22.713 1.00 97.62 211 GLN A C 1
ATOM 1665 O O . GLN A 1 211 ? -1.122 9.795 23.724 1.00 97.62 211 GLN A O 1
ATOM 1670 N N . HIS A 1 212 ? -1.594 9.113 21.644 1.00 98.00 212 HIS A N 1
ATOM 1671 C CA . HIS A 1 212 ? -0.549 8.094 21.584 1.00 98.00 212 HIS A CA 1
ATOM 1672 C C . HIS A 1 212 ? 0.849 8.694 21.823 1.00 98.00 212 HIS A C 1
ATOM 1674 O O . HIS A 1 212 ? 1.139 9.801 21.375 1.00 98.00 212 HIS A O 1
ATOM 1680 N N . VAL A 1 213 ? 1.746 7.951 22.481 1.00 97.00 213 VAL A N 1
ATOM 1681 C CA . VAL A 1 213 ? 3.092 8.434 22.861 1.00 97.00 213 VAL A CA 1
ATOM 1682 C C . VAL A 1 213 ? 3.962 8.832 21.659 1.00 97.00 213 VAL A C 1
ATOM 1684 O O . VAL A 1 213 ? 4.755 9.765 21.739 1.00 97.00 213 VAL A O 1
ATOM 1687 N N . CYS A 1 214 ? 3.786 8.159 20.520 1.00 96.75 214 CYS A N 1
ATOM 1688 C CA . CYS A 1 214 ? 4.444 8.498 19.256 1.00 96.75 214 CYS A CA 1
ATOM 1689 C C . CYS A 1 214 ? 3.694 9.616 18.507 1.00 96.75 214 CYS A C 1
ATOM 1691 O O . CYS A 1 214 ? 2.540 9.440 18.105 1.00 96.75 214 CYS A O 1
ATOM 1693 N N . VAL A 1 215 ? 4.382 10.733 18.243 1.00 95.44 215 VAL A N 1
ATOM 1694 C CA . VAL A 1 215 ? 3.840 11.917 17.545 1.00 95.44 215 VAL A CA 1
ATOM 1695 C C . VAL A 1 215 ? 3.318 11.581 16.145 1.00 95.44 215 VAL A C 1
ATOM 1697 O O . VAL A 1 215 ? 2.294 12.121 15.725 1.00 95.44 215 VAL A O 1
ATOM 1700 N N . GLN A 1 216 ? 3.968 10.664 15.422 1.00 95.94 216 GLN A N 1
ATOM 1701 C CA . GLN A 1 216 ? 3.528 10.320 14.068 1.00 95.94 216 GLN A CA 1
ATOM 1702 C C . GLN A 1 216 ? 2.211 9.542 14.046 1.00 95.94 216 GLN A C 1
ATOM 1704 O O . GLN A 1 216 ? 1.379 9.773 13.166 1.00 95.94 216 GLN A O 1
ATOM 1709 N N . ASN A 1 217 ? 1.939 8.721 15.062 1.00 97.31 217 ASN A N 1
ATOM 1710 C CA . ASN A 1 217 ? 0.623 8.107 15.229 1.00 97.31 217 ASN A CA 1
ATOM 1711 C C . ASN A 1 217 ? -0.458 9.149 15.544 1.00 97.31 217 ASN A C 1
ATOM 1713 O O . ASN A 1 217 ? -1.556 9.056 14.996 1.00 97.31 217 ASN A O 1
ATOM 1717 N N . GLN A 1 218 ? -0.150 10.183 16.337 1.00 96.69 218 GLN A N 1
ATOM 1718 C CA . GLN A 1 218 ? -1.084 11.297 16.561 1.00 96.69 218 GLN A CA 1
ATOM 1719 C C . GLN A 1 218 ? -1.384 12.050 15.254 1.00 96.69 218 GLN A C 1
ATOM 1721 O O . GLN A 1 218 ? -2.542 12.349 14.955 1.00 96.69 218 GLN A O 1
ATOM 1726 N N . ASN A 1 219 ? -0.349 12.336 14.452 1.00 95.62 219 ASN A N 1
ATOM 1727 C CA . ASN A 1 219 ? -0.487 12.975 13.140 1.00 95.62 219 ASN A CA 1
ATOM 1728 C C . ASN A 1 219 ? -1.350 12.135 12.198 1.00 95.62 219 ASN A C 1
ATOM 1730 O O . ASN A 1 219 ? -2.273 12.659 11.578 1.00 95.62 219 ASN A O 1
ATOM 1734 N N . SER A 1 220 ? -1.093 10.831 12.130 1.00 95.88 220 SER A N 1
ATOM 1735 C CA . SER A 1 220 ? -1.886 9.905 11.326 1.00 95.88 220 SER A CA 1
ATOM 1736 C C . SER A 1 220 ? -3.338 9.842 11.783 1.00 95.88 220 SER A C 1
ATOM 1738 O O . SER A 1 220 ? -4.236 9.966 10.956 1.00 95.88 220 SER A O 1
ATOM 1740 N N . CYS A 1 221 ? -3.589 9.750 13.091 1.00 97.50 221 CYS A N 1
ATOM 1741 C CA . CYS A 1 221 ? -4.941 9.802 13.650 1.00 97.50 221 CYS A CA 1
ATOM 1742 C C . CYS A 1 221 ? -5.694 11.053 13.184 1.00 97.50 221 CYS A C 1
ATOM 1744 O O . CYS A 1 221 ? -6.796 10.948 12.647 1.00 97.50 221 CYS A O 1
ATOM 1746 N N . ARG A 1 222 ? -5.068 12.233 13.277 1.00 96.06 222 ARG A N 1
ATOM 1747 C CA . ARG A 1 222 ? -5.654 13.479 12.761 1.00 96.06 222 ARG A CA 1
ATOM 1748 C C . ARG A 1 222 ? -5.899 13.423 11.253 1.00 96.06 222 ARG A C 1
ATOM 1750 O O . ARG A 1 222 ? -6.988 13.778 10.808 1.00 96.06 222 ARG A O 1
ATOM 1757 N N . ASN A 1 223 ? -4.924 12.973 10.471 1.00 95.75 223 ASN A N 1
ATOM 1758 C CA . ASN A 1 223 ? -5.025 12.952 9.011 1.00 95.75 223 ASN A CA 1
ATOM 1759 C C . ASN A 1 223 ? -6.148 12.028 8.520 1.00 95.75 223 ASN A C 1
ATOM 1761 O O . ASN A 1 223 ? -6.942 12.435 7.678 1.00 95.75 223 ASN A O 1
ATOM 1765 N N . PHE A 1 224 ? -6.255 10.819 9.073 1.00 96.06 224 PHE A N 1
ATOM 1766 C CA . PHE A 1 224 ? -7.257 9.842 8.646 1.00 96.06 224 PHE A CA 1
ATOM 1767 C C . PHE A 1 224 ? -8.651 10.113 9.220 1.00 96.06 224 PHE A C 1
ATOM 1769 O O . PHE A 1 224 ? -9.651 9.891 8.536 1.00 96.06 224 PHE A O 1
ATOM 1776 N N . LEU A 1 225 ? -8.742 10.589 10.467 1.00 97.50 225 LEU A N 1
ATOM 1777 C CA . LEU A 1 225 ? -10.008 10.605 11.206 1.00 97.50 225 LEU A CA 1
ATOM 1778 C C . LEU A 1 225 ? -10.628 12.002 11.376 1.00 97.50 225 LEU A C 1
ATOM 1780 O O . LEU A 1 225 ? -11.784 12.098 11.784 1.00 97.50 225 LEU A O 1
ATOM 1784 N N . SER A 1 226 ? -9.934 13.092 11.029 1.00 96.62 226 SER A N 1
ATOM 1785 C CA . SER A 1 226 ? -10.469 14.463 11.183 1.00 96.62 226 SER A CA 1
ATOM 1786 C C . SER A 1 226 ? -11.746 14.739 10.387 1.00 96.62 226 SER A C 1
ATOM 1788 O O . SER A 1 226 ? -12.587 15.512 10.840 1.00 96.62 226 SER A O 1
ATOM 1790 N N . LYS A 1 227 ? -11.947 14.063 9.249 1.00 95.94 227 LYS A N 1
ATOM 1791 C CA . LYS A 1 227 ? -13.207 14.124 8.485 1.00 95.94 227 LYS A CA 1
ATOM 1792 C C . LYS A 1 227 ? -14.413 13.542 9.239 1.00 95.94 227 LYS A C 1
ATOM 1794 O O . LYS A 1 227 ? -15.548 13.815 8.866 1.00 95.94 227 LYS A O 1
ATOM 1799 N N . HIS A 1 228 ? -14.172 12.744 10.279 1.00 96.81 228 HIS A N 1
ATOM 1800 C CA . HIS A 1 228 ? -15.202 12.075 11.078 1.00 96.81 228 HIS A CA 1
ATOM 1801 C C . HIS A 1 228 ? -15.320 12.646 12.496 1.00 96.81 228 HIS A C 1
ATOM 1803 O O . HIS A 1 228 ? -16.380 12.536 13.109 1.00 96.81 228 HIS A O 1
ATOM 1809 N N . TYR A 1 229 ? -14.263 13.285 13.007 1.00 96.81 229 TYR A N 1
ATOM 1810 C CA . TYR A 1 229 ? -14.226 13.861 14.349 1.00 96.81 229 TYR A CA 1
ATOM 1811 C C . TYR A 1 229 ? -13.681 15.292 14.325 1.00 96.81 229 TYR A C 1
ATOM 1813 O O . TYR A 1 229 ? -12.471 15.515 14.252 1.00 96.81 229 TYR A O 1
ATOM 1821 N N . THR A 1 230 ? -14.568 16.280 14.450 1.00 94.25 230 THR A N 1
ATOM 1822 C CA . THR A 1 230 ? -14.209 17.708 14.382 1.00 94.25 230 THR A CA 1
ATOM 1823 C C . THR A 1 230 ? -13.201 18.129 15.456 1.00 94.25 230 THR A C 1
ATOM 1825 O O . THR A 1 230 ? -12.289 18.903 15.169 1.00 94.25 230 THR A O 1
ATOM 1828 N N . TRP A 1 231 ? -13.275 17.547 16.657 1.00 95.19 231 TRP A N 1
ATOM 1829 C CA . TRP A 1 231 ? -12.356 17.821 17.772 1.00 95.19 231 TRP A CA 1
ATOM 1830 C C . TRP A 1 231 ? -10.887 17.447 17.487 1.00 95.19 231 TRP A C 1
ATOM 1832 O O . TRP A 1 231 ? -9.991 17.931 18.175 1.00 95.19 231 TRP A O 1
ATOM 1842 N N . LEU A 1 232 ? -10.598 16.643 16.453 1.00 93.94 232 LEU A N 1
ATOM 1843 C CA . LEU A 1 232 ? -9.220 16.391 16.002 1.00 93.94 232 LEU A CA 1
ATOM 1844 C C . LEU A 1 232 ? -8.615 17.581 15.240 1.00 93.94 232 LEU A C 1
ATOM 1846 O O . LEU A 1 232 ? -7.392 17.703 15.166 1.00 93.94 232 LEU A O 1
ATOM 1850 N N . THR A 1 233 ? -9.446 18.451 14.659 1.00 86.06 233 THR A N 1
ATOM 1851 C CA . THR A 1 233 ? -8.983 19.631 13.908 1.00 86.06 233 THR A CA 1
ATOM 1852 C C . THR A 1 233 ? -8.680 20.816 14.820 1.00 86.06 233 THR A C 1
ATOM 1854 O O . THR A 1 233 ? -7.707 21.530 14.594 1.00 86.06 233 THR A O 1
ATOM 1857 N N . GLU A 1 234 ? -9.449 20.979 15.897 1.00 78.69 234 GLU A N 1
ATOM 1858 C CA . GLU A 1 234 ? -9.287 22.056 16.883 1.00 78.69 234 GLU A CA 1
ATOM 1859 C C . GLU A 1 234 ? -7.932 21.973 17.605 1.00 78.69 234 GLU A C 1
ATOM 1861 O O . GLU A 1 234 ? -7.275 22.990 17.827 1.00 78.69 234 GLU A O 1
ATOM 1866 N N . GLN A 1 235 ? -7.439 20.756 17.856 1.00 63.75 235 GLN A N 1
ATOM 1867 C CA . GLN A 1 235 ? -6.113 20.524 18.440 1.00 63.75 235 GLN A CA 1
ATOM 1868 C C . GLN A 1 235 ? -4.950 20.988 17.547 1.00 63.75 235 GLN A C 1
ATOM 1870 O O . GLN A 1 235 ? -3.861 21.245 18.054 1.00 63.75 235 GLN A O 1
ATOM 1875 N N . LYS A 1 236 ? -5.153 21.128 16.228 1.00 59.56 236 LYS A N 1
ATOM 1876 C CA . LYS A 1 236 ? -4.109 21.593 15.297 1.00 59.56 236 LYS A CA 1
ATOM 1877 C C . LYS A 1 236 ? -3.815 23.089 15.458 1.00 59.56 236 LYS A C 1
ATOM 1879 O O . LYS A 1 236 ? -2.698 23.518 15.191 1.00 59.56 236 LYS A O 1
ATOM 1884 N N . ASN A 1 237 ? -4.801 23.862 15.914 1.00 57.59 237 ASN A N 1
ATOM 1885 C CA . ASN A 1 237 ? -4.735 25.325 15.972 1.00 57.59 237 ASN A CA 1
ATOM 1886 C C . ASN A 1 237 ? -4.351 25.867 17.362 1.00 57.59 237 ASN A C 1
ATOM 1888 O O . ASN A 1 237 ? -4.029 27.044 17.485 1.00 57.59 237 ASN A O 1
ATOM 1892 N N . GLY A 1 238 ? -4.364 25.027 18.402 1.00 56.72 238 GLY A N 1
ATOM 1893 C CA . GLY A 1 238 ? -4.048 25.427 19.781 1.00 56.72 238 GLY A CA 1
ATOM 1894 C C . GLY A 1 238 ? -2.559 25.407 20.155 1.00 56.72 238 GLY A C 1
ATOM 1895 O O . GLY A 1 238 ? -2.229 25.692 21.298 1.00 56.72 238 GLY A O 1
ATOM 1896 N N . GLY A 1 239 ? -1.657 25.048 19.232 1.00 52.09 239 GLY A N 1
ATOM 1897 C CA . GLY A 1 239 ? -0.226 24.837 19.510 1.00 52.09 239 GLY A CA 1
ATOM 1898 C C . GLY A 1 239 ? 0.703 26.034 19.264 1.00 52.09 239 GLY A C 1
ATOM 1899 O O . GLY A 1 239 ? 1.915 25.877 19.377 1.00 52.09 239 GLY A O 1
ATOM 1900 N N . THR A 1 240 ? 0.178 27.208 18.901 1.00 47.06 240 THR A N 1
ATOM 1901 C CA . THR A 1 240 ? 0.984 28.413 18.592 1.00 47.06 240 THR A CA 1
ATOM 1902 C C . THR A 1 240 ? 0.835 29.559 19.595 1.00 47.06 240 THR A C 1
ATOM 1904 O O . THR A 1 240 ? 1.249 30.677 19.297 1.00 47.06 240 THR A O 1
ATOM 1907 N N . SER A 1 241 ? 0.281 29.324 20.785 1.00 44.25 241 SER A N 1
ATOM 1908 C CA . SER A 1 241 ? 0.212 30.346 21.835 1.00 44.25 241 SER A CA 1
ATOM 1909 C C . SER A 1 241 ? 1.141 30.021 23.008 1.00 44.25 241 SER A C 1
ATOM 1911 O O . SER A 1 241 ? 0.952 29.012 23.678 1.00 44.25 241 SER A O 1
ATOM 1913 N N . GLU A 1 242 ? 2.064 30.960 23.247 1.00 42.28 242 GLU A N 1
ATOM 1914 C CA . GLU A 1 242 ? 2.806 31.235 24.491 1.00 42.28 242 GLU A CA 1
ATOM 1915 C C . GLU A 1 242 ? 4.192 30.588 24.677 1.00 42.28 242 GLU A C 1
ATOM 1917 O O . GLU A 1 242 ? 4.391 29.662 25.456 1.00 42.28 242 GLU A O 1
ATOM 1922 N N . SER A 1 243 ? 5.185 31.229 24.046 1.00 45.03 243 SER A N 1
ATOM 1923 C CA . SER A 1 243 ? 6.469 31.533 24.693 1.00 45.03 243 SER A CA 1
ATOM 1924 C C . SER A 1 243 ? 6.666 33.053 24.658 1.00 45.03 243 SER A C 1
ATOM 1926 O O . SER A 1 243 ? 7.123 33.596 23.651 1.00 45.03 243 SER A O 1
ATOM 1928 N N . THR A 1 244 ? 6.276 33.730 25.735 1.00 46.78 244 THR A N 1
ATOM 1929 C CA . THR A 1 244 ? 6.742 35.084 26.093 1.00 46.78 244 THR A CA 1
ATOM 1930 C C . THR A 1 244 ? 7.630 34.989 27.313 1.00 46.78 244 THR A C 1
ATOM 1932 O O . THR A 1 244 ? 7.258 34.211 28.220 1.00 46.78 244 THR A O 1
#

Secondary structure (DSSP, 8-state):
--HHHHHHHH-TTTTTEEEETTEEEEEEEE-SSEEEEEETTTTEEEEEETTTTTS----HHHHHHHGGG--HHHHHHHHHHGGGGTTSTTHHHHHHHHHHH--HHHHHHHHHHHHHHS-HHHHHHHHHHHGGGSPTTS-HHHHHHHHHTT-TTHHHHHHHHHHHHHHSTTTT---SS--HHHHHHHHHHHHHHHTT--GGGGHHHHHHHHT-SSHHHHHHHHHHHTTT-THHHHHHHTTS----

Sequence (244 aa):
MTEKEMKQSFGDEYPAAVTTEGMRLPLRHEGRFSRSYFSAEHKHGTEVSRFMDGSASITAADLLREWPDWTDAQRMEFCQSCCWLREQTDFPEILRFIMQHGSAEVWCAIAMDVASSLRQDEAFAMLVRALPATEVGQSSNISQAIALTKHPDAEATLRKRLDLLWSTPGLWESADFFNWVAFDATTCIAHLIELGAPPTDFADKARAISQHVCVQNQNSCRNFLSKHYTWLTEQKNGGTSEST

Foldseek 3Di:
DEPVVCCVQFNPPPPQWGADPNDIWGFDDDDQFKTKTADPVVRDIDIDTCLQHVVHDDALVRCVVCVVVDDPVRLLSCLLRLLSVLVPPRSQSNLVVCLVPHALQSCLSNLQVLLVRDQLVRSLVSLLVSQVRHDQLSSLSSLLSLLSSLDPCSLVSLVVSLVVLVPDPQCQDDDPADSSSLLSNLSSLLSNVVSPPQNVVCVVVLVVQCVRPYPVSVVSSLVRCCVPPVVSVVVVPPPPDDDD

Nearest PDB structures (foldseek):
  1i7w-assembly1_A  TM=4.829E-01  e=2.598E-01  Mus musculus
  5xbk-assembly2_A  TM=5.599E-01  e=1.055E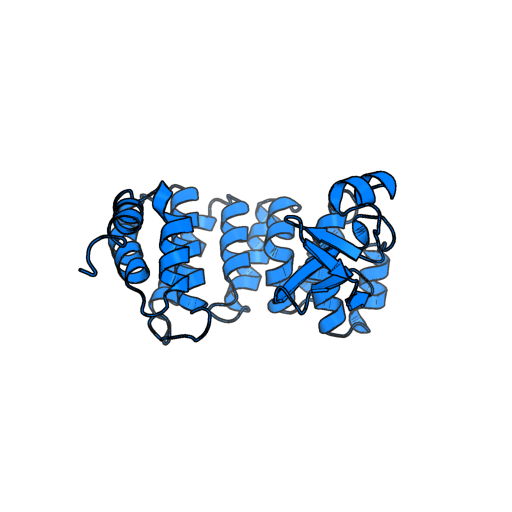+00  Homo sapiens
  3opb-assembly1_A  TM=4.318E-01  e=1.280E+00  Saccharomyces cerevisiae
  3bct-assembly1_A  TM=4.456E-01  e=1.219E+00  Mus musculus
  1g3j-assembly1_A  TM=4.393E-01  e=3.704E+00  Homo sapiens

Radius of gyration: 20.34 Å; Cα contacts (8 Å, |Δi|>4): 329; chains: 1; bounding box: 43×54×50 Å